Protein AF-A0A5E4GP92-F1 (afdb_monomer)

InterPro domains:
  IPR019352 SREBP regulating gene protein [PF10218] (1-76)
  IPR019352 SREBP regulating gene protein [PTHR13481] (1-164)
  IPR026116 Glycosyltransferase family 18, catalytic domain [PF15024] (94-192)

Solvent-accessible surface area (backbone atoms only — not comparable to full-atom values): 10656 Å² total; per-residue (Å²): 105,61,42,85,78,74,38,19,3,56,37,53,68,44,22,30,56,57,46,66,34,71,94,73,43,59,69,79,69,49,55,72,37,54,75,48,89,57,91,86,42,54,56,38,90,46,71,64,56,42,24,61,58,42,16,42,79,49,81,88,39,40,76,53,91,91,41,55,77,44,75,52,42,12,35,60,66,81,82,84,88,50,104,78,59,61,60,69,54,52,50,61,71,43,62,84,47,49,77,42,77,38,55,65,43,37,19,29,43,59,48,17,46,77,71,79,27,40,49,41,64,81,45,42,69,64,48,39,34,66,78,51,40,55,74,81,41,78,23,78,89,39,72,43,80,48,88,60,40,32,32,26,22,33,23,37,76,86,38,60,76,93,69,43,48,27,27,24,36,25,52,85,54,73,89,48,59,46,38,75,28,48,37,78,52,26,24,22,63,26,37,18,78

Structure (mmCIF, N/CA/C/O backbone):
data_AF-A0A5E4GP92-F1
#
_entry.id   AF-A0A5E4GP92-F1
#
loop_
_atom_site.group_PDB
_atom_site.id
_atom_site.type_symbol
_atom_site.label_atom_id
_atom_site.label_alt_id
_atom_site.label_comp_id
_atom_site.label_asym_id
_atom_site.label_entity_id
_atom_site.label_seq_id
_atom_site.pdbx_PDB_ins_code
_atom_site.Cartn_x
_atom_site.Cartn_y
_atom_site.Cartn_z
_atom_site.occupancy
_atom_site.B_iso_or_equiv
_atom_site.auth_seq_id
_atom_site.auth_comp_id
_atom_site.auth_asym_id
_atom_site.auth_atom_id
_atom_site.pdbx_PDB_model_num
ATOM 1 N N . GLY A 1 1 ? -4.178 -2.573 -21.053 1.00 78.81 1 GLY A N 1
ATOM 2 C CA . GLY A 1 1 ? -3.840 -1.379 -20.267 1.00 78.81 1 GLY A CA 1
ATOM 3 C C . GLY A 1 1 ? -2.719 -1.637 -19.274 1.00 78.81 1 GLY A C 1
ATOM 4 O O . GLY A 1 1 ? -2.385 -2.772 -18.962 1.00 78.81 1 GLY A O 1
ATOM 5 N N . CYS A 1 2 ? -2.121 -0.561 -18.757 1.00 81.31 2 CYS A N 1
ATOM 6 C CA . CYS A 1 2 ? -1.026 -0.665 -17.798 1.00 81.31 2 CYS A CA 1
ATOM 7 C C . CYS A 1 2 ? -1.427 -0.261 -16.380 1.00 81.31 2 CYS A C 1
ATOM 9 O O . CYS A 1 2 ? -2.024 0.798 -16.171 1.00 81.31 2 CYS A O 1
ATOM 11 N N . ASN A 1 3 ? -1.036 -1.070 -15.397 1.00 79.81 3 ASN A N 1
ATOM 12 C CA . ASN A 1 3 ? -1.150 -0.726 -13.993 1.00 79.81 3 ASN A CA 1
ATOM 13 C C . ASN A 1 3 ? 0.088 0.076 -13.568 1.00 79.81 3 ASN A C 1
ATOM 15 O O . ASN A 1 3 ? 1.173 -0.447 -13.320 1.00 79.81 3 ASN A O 1
ATOM 19 N N . VAL A 1 4 ? -0.104 1.388 -13.458 1.00 71.25 4 VAL A N 1
ATOM 20 C CA . VAL A 1 4 ? 0.949 2.354 -13.110 1.00 71.25 4 VAL A CA 1
ATOM 21 C C . VAL A 1 4 ? 1.534 2.178 -11.703 1.00 71.25 4 VAL A C 1
ATOM 23 O O . VAL A 1 4 ? 2.494 2.865 -11.370 1.00 71.25 4 VAL A O 1
ATOM 26 N N . VAL A 1 5 ? 0.943 1.327 -10.859 1.00 65.25 5 VAL A N 1
ATOM 27 C CA . VAL A 1 5 ? 1.428 1.060 -9.496 1.00 65.25 5 VAL A CA 1
ATOM 28 C C . VAL A 1 5 ? 2.329 -0.160 -9.446 1.00 65.25 5 VAL A C 1
ATOM 30 O O . VAL A 1 5 ? 3.372 -0.112 -8.797 1.00 65.25 5 VAL A O 1
ATOM 33 N N . SER A 1 6 ? 1.939 -1.241 -10.117 1.00 72.50 6 SER A N 1
ATOM 34 C CA . SER A 1 6 ? 2.797 -2.418 -10.246 1.00 72.50 6 SER A CA 1
ATOM 35 C C . SER A 1 6 ? 3.896 -2.221 -11.289 1.00 72.50 6 SER A C 1
ATOM 37 O O . SER A 1 6 ? 4.820 -3.024 -11.323 1.00 72.50 6 SER A O 1
ATOM 39 N N . GLU A 1 7 ? 3.801 -1.172 -12.119 1.00 85.06 7 GLU A N 1
ATOM 40 C CA . GLU A 1 7 ? 4.667 -0.971 -13.292 1.00 85.06 7 GLU A CA 1
ATOM 41 C C . GLU A 1 7 ? 4.627 -2.198 -14.215 1.00 85.06 7 GLU A C 1
ATOM 43 O O . GLU A 1 7 ? 5.609 -2.542 -14.875 1.00 85.06 7 GLU A O 1
ATOM 48 N N . CYS A 1 8 ? 3.461 -2.851 -14.231 1.00 87.56 8 CYS A N 1
ATOM 49 C CA . CYS A 1 8 ? 3.151 -4.010 -15.042 1.00 87.56 8 CYS A CA 1
ATOM 50 C C . CYS A 1 8 ? 1.919 -3.742 -15.896 1.00 87.56 8 CYS A C 1
ATOM 52 O O . CYS A 1 8 ? 0.979 -3.063 -15.477 1.00 87.56 8 CYS A O 1
ATOM 54 N N . CYS A 1 9 ? 1.902 -4.313 -17.087 1.00 89.88 9 CYS A N 1
ATOM 55 C CA . CYS A 1 9 ? 0.849 -4.142 -18.065 1.00 89.88 9 CYS A CA 1
ATOM 56 C C . CYS A 1 9 ? 0.386 -5.507 -18.587 1.00 89.88 9 CYS A C 1
ATOM 58 O O . CYS A 1 9 ? 1.094 -6.508 -18.459 1.00 89.88 9 CYS A O 1
ATOM 60 N N . ASP A 1 10 ? -0.817 -5.534 -19.149 1.00 88.19 10 ASP A N 1
ATOM 61 C CA . ASP A 1 10 ? -1.421 -6.737 -19.738 1.00 88.19 10 ASP A CA 1
ATOM 62 C C . ASP A 1 10 ? -0.917 -7.058 -21.152 1.00 88.19 10 ASP A C 1
ATOM 64 O O . ASP A 1 10 ? -1.114 -8.161 -21.650 1.00 88.19 10 ASP A O 1
ATOM 68 N N . SER A 1 11 ? -0.248 -6.101 -21.796 1.00 90.19 11 SER A N 1
ATOM 69 C CA . SER A 1 11 ? 0.358 -6.257 -23.112 1.00 90.19 11 SER A CA 1
ATOM 70 C C . SER A 1 11 ? 1.771 -5.691 -23.124 1.00 90.19 11 SER A C 1
ATOM 72 O O . SER A 1 11 ? 2.103 -4.723 -22.424 1.00 90.19 11 SER A O 1
ATOM 74 N N . TYR A 1 12 ? 2.604 -6.296 -23.963 1.00 90.94 12 TYR A N 1
ATOM 75 C CA . TYR A 1 12 ? 3.978 -5.879 -24.185 1.00 90.94 12 TYR A CA 1
ATOM 76 C C . TYR A 1 12 ? 4.063 -4.423 -24.659 1.00 90.94 12 TYR A C 1
ATOM 78 O O . TYR A 1 12 ? 4.836 -3.631 -24.125 1.00 90.94 12 TYR A O 1
ATOM 86 N N . GLU A 1 13 ? 3.227 -4.047 -25.621 1.00 93.69 13 GLU A N 1
ATOM 87 C CA . GLU A 1 13 ? 3.199 -2.722 -26.240 1.00 93.69 13 GLU A CA 1
ATOM 88 C C . GLU A 1 13 ? 2.805 -1.650 -25.224 1.00 93.69 13 GLU A C 1
ATOM 90 O O . GLU A 1 13 ? 3.438 -0.592 -25.162 1.00 93.69 13 GLU A O 1
ATOM 95 N N . TYR A 1 14 ? 1.809 -1.939 -24.376 1.00 91.50 14 TYR A N 1
ATOM 96 C CA . TYR A 1 14 ? 1.445 -1.055 -23.271 1.00 91.50 14 TYR A CA 1
ATOM 97 C C . TYR A 1 14 ? 2.594 -0.898 -22.277 1.00 91.50 14 TYR A C 1
ATOM 99 O O . TYR A 1 14 ? 2.844 0.215 -21.817 1.00 91.50 14 TYR A O 1
ATOM 107 N N . CYS A 1 15 ? 3.325 -1.974 -21.982 1.00 92.00 15 CYS A N 1
ATOM 108 C CA . CYS A 1 15 ? 4.503 -1.916 -21.123 1.00 92.00 15 CYS A CA 1
ATOM 109 C C . CYS A 1 15 ? 5.605 -1.040 -21.694 1.00 92.00 15 CYS A C 1
ATOM 111 O O . CYS A 1 15 ? 6.063 -0.125 -21.007 1.00 92.00 15 CYS A O 1
ATOM 113 N N . VAL A 1 16 ? 5.982 -1.247 -22.955 1.00 92.94 16 VAL A N 1
ATOM 114 C CA . VAL A 1 16 ? 7.028 -0.441 -23.592 1.00 92.94 16 VAL A CA 1
ATOM 115 C C . VAL A 1 16 ? 6.612 1.028 -23.637 1.00 92.94 16 VAL A C 1
ATOM 117 O O . VAL A 1 16 ? 7.391 1.895 -23.249 1.00 92.94 16 VAL A O 1
ATOM 120 N N . SER A 1 17 ? 5.365 1.320 -24.015 1.00 91.44 17 SER A N 1
ATOM 121 C CA . SER A 1 17 ? 4.847 2.691 -24.055 1.00 91.44 17 SER A CA 1
ATOM 122 C C . SER A 1 17 ? 4.824 3.359 -22.673 1.00 91.44 17 SER A C 1
ATOM 124 O O . SER A 1 17 ? 5.249 4.506 -22.534 1.00 91.44 17 SER A O 1
ATOM 126 N N . CYS A 1 18 ? 4.381 2.651 -21.629 1.00 89.38 18 CYS A N 1
ATOM 127 C CA . CYS A 1 18 ? 4.367 3.183 -20.266 1.00 89.38 18 CYS A CA 1
ATOM 128 C C . CYS A 1 18 ? 5.772 3.384 -19.690 1.00 89.38 18 CYS A C 1
ATOM 130 O O . CYS A 1 18 ? 5.997 4.373 -18.993 1.00 89.38 18 CYS A O 1
ATOM 132 N N . CYS A 1 19 ? 6.703 2.486 -20.001 1.00 89.94 19 CYS A N 1
ATOM 133 C CA . CYS A 1 19 ? 8.098 2.569 -19.587 1.00 89.94 19 CYS A CA 1
ATOM 134 C C . CYS A 1 19 ? 8.821 3.761 -20.234 1.00 89.94 19 CYS A C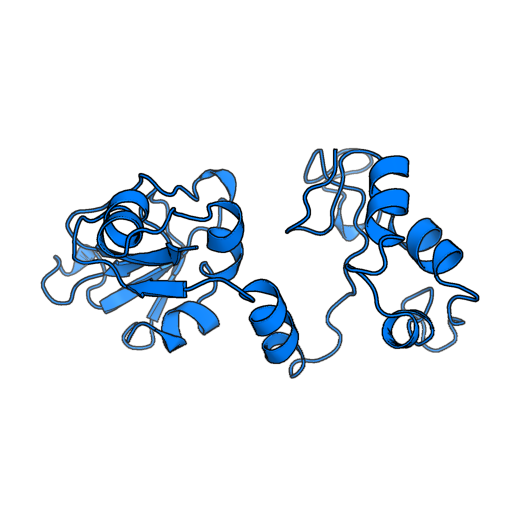 1
ATOM 136 O O . CYS A 1 19 ? 9.541 4.490 -19.559 1.00 89.94 19 CYS A O 1
ATOM 138 N N . LEU A 1 20 ? 8.568 4.025 -21.520 1.00 89.81 20 LEU A N 1
ATOM 139 C CA . LEU A 1 20 ? 9.158 5.151 -22.256 1.00 89.81 20 LEU A CA 1
ATOM 140 C C . LEU A 1 20 ? 8.689 6.530 -21.772 1.00 89.81 20 LEU A C 1
ATOM 142 O O . LEU A 1 20 ? 9.216 7.549 -22.216 1.00 89.81 20 LEU A O 1
ATOM 146 N N . ASN A 1 21 ? 7.689 6.594 -20.893 1.00 85.62 21 ASN A N 1
ATOM 147 C CA . ASN A 1 21 ? 7.179 7.858 -20.395 1.00 85.62 21 ASN A CA 1
ATOM 148 C C . ASN A 1 21 ? 8.240 8.562 -19.509 1.00 85.62 21 ASN A C 1
ATOM 150 O O . ASN A 1 21 ? 8.601 8.024 -18.458 1.00 85.62 21 ASN A O 1
ATOM 154 N N . PRO A 1 22 ? 8.687 9.790 -19.848 1.00 79.00 22 PRO A N 1
ATOM 155 C CA . PRO A 1 22 ? 9.731 10.505 -19.100 1.00 79.00 22 PRO A CA 1
ATOM 156 C C . PRO A 1 22 ? 9.366 10.813 -17.642 1.00 79.00 22 PRO A C 1
ATOM 158 O O . PRO A 1 22 ? 10.236 11.002 -16.798 1.00 79.00 22 PRO A O 1
ATOM 161 N N . SER A 1 23 ? 8.071 10.857 -17.311 1.00 74.69 23 SER A N 1
ATOM 162 C CA . SER A 1 23 ? 7.611 11.018 -15.927 1.00 74.69 23 SER A CA 1
ATOM 163 C C . SER A 1 23 ? 7.781 9.749 -15.086 1.00 74.69 23 SER A C 1
ATOM 165 O O . SER A 1 23 ? 7.609 9.800 -13.869 1.00 74.69 23 SER A O 1
ATOM 167 N N . ARG A 1 24 ? 8.070 8.603 -15.715 1.00 70.31 24 ARG A N 1
ATOM 168 C CA . ARG A 1 24 ? 8.234 7.300 -15.054 1.00 70.31 24 ARG A CA 1
ATOM 169 C C . ARG A 1 24 ? 9.691 6.909 -14.891 1.00 70.31 24 ARG A C 1
ATOM 171 O O . ARG A 1 24 ? 10.024 6.249 -13.913 1.00 70.31 24 ARG A O 1
ATOM 178 N N . ILE A 1 25 ? 10.545 7.321 -15.820 1.00 70.88 25 ILE A N 1
ATOM 179 C CA . ILE A 1 25 ? 11.923 6.857 -15.893 1.00 70.88 25 ILE A CA 1
ATOM 180 C C . ILE A 1 25 ? 12.867 8.028 -16.154 1.00 70.88 25 ILE A C 1
ATOM 182 O O . ILE A 1 25 ? 12.674 8.799 -17.090 1.00 70.88 25 ILE A O 1
ATOM 186 N N . LYS A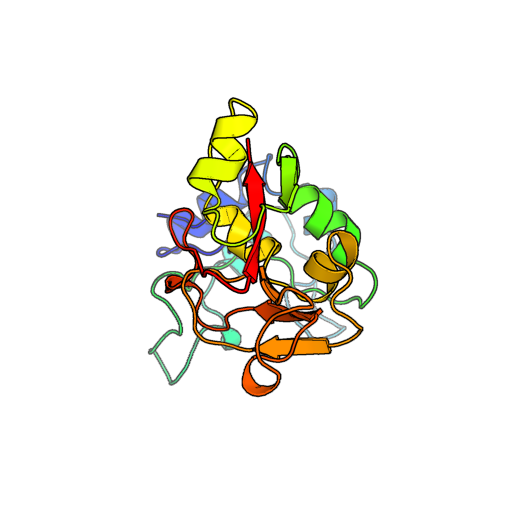 1 26 ? 13.928 8.126 -15.344 1.00 70.50 26 LYS A N 1
ATOM 187 C CA . LYS A 1 26 ? 15.049 9.044 -15.582 1.00 70.50 26 LYS A CA 1
ATOM 188 C C . LYS A 1 26 ? 16.160 8.305 -16.323 1.00 70.50 26 LYS A C 1
ATOM 190 O O . LYS A 1 26 ? 16.584 7.241 -15.875 1.00 70.50 26 LYS A O 1
ATOM 195 N N . GLU A 1 27 ? 16.664 8.877 -17.415 1.00 70.06 27 GLU A N 1
ATOM 196 C CA . GLU A 1 27 ? 17.676 8.239 -18.277 1.00 70.06 27 GLU A CA 1
ATOM 197 C C . GLU A 1 27 ? 18.918 7.773 -17.498 1.00 70.06 27 GLU A C 1
ATOM 199 O O . GLU A 1 27 ? 19.410 6.661 -17.696 1.00 70.06 27 GLU A O 1
ATOM 204 N N . GLU A 1 28 ? 19.367 8.572 -16.529 1.00 68.12 28 GLU A N 1
ATOM 205 C CA . GLU A 1 28 ? 20.520 8.266 -15.671 1.00 68.12 28 GLU A CA 1
ATOM 206 C C . GLU A 1 28 ? 20.352 6.973 -14.853 1.00 68.12 28 GLU A C 1
ATOM 208 O O . GLU A 1 28 ? 21.328 6.267 -14.577 1.00 68.12 28 GLU A O 1
ATOM 213 N N . GLN A 1 29 ? 19.113 6.641 -14.475 1.00 66.81 29 GLN A N 1
ATOM 214 C CA . GLN A 1 29 ? 18.794 5.440 -13.702 1.00 66.81 29 GLN A CA 1
ATOM 215 C C . GLN A 1 29 ? 18.767 4.188 -14.580 1.00 66.81 29 GLN A C 1
ATOM 217 O O . GLN A 1 29 ? 19.044 3.101 -14.085 1.00 66.81 29 GLN A O 1
ATOM 222 N N . VAL A 1 30 ? 18.484 4.338 -15.875 1.00 74.12 30 VAL A N 1
ATOM 223 C CA . VAL A 1 30 ? 18.353 3.242 -16.847 1.00 74.12 30 VAL A CA 1
ATOM 224 C C . VAL A 1 30 ? 19.692 2.805 -17.405 1.00 74.12 30 VAL A C 1
ATOM 226 O O . VAL A 1 30 ? 19.994 1.613 -17.461 1.00 74.12 30 VAL A O 1
ATOM 229 N N . MET A 1 31 ? 20.518 3.776 -17.790 1.00 72.88 31 MET A N 1
ATOM 230 C CA . MET A 1 31 ? 21.777 3.523 -18.493 1.00 72.88 31 MET A CA 1
ATOM 231 C C . MET A 1 31 ? 22.790 2.758 -17.635 1.00 72.88 31 MET A C 1
ATOM 233 O O . MET A 1 31 ? 23.746 2.191 -18.154 1.00 72.88 31 MET A O 1
ATOM 237 N N . ASN A 1 32 ? 22.587 2.706 -16.316 1.00 72.38 32 ASN A N 1
ATOM 238 C CA . ASN A 1 32 ? 23.442 1.973 -15.388 1.00 72.38 32 ASN A CA 1
ATOM 239 C C . ASN A 1 32 ? 22.973 0.546 -15.077 1.00 72.38 32 ASN A C 1
ATOM 241 O O . ASN A 1 32 ? 23.700 -0.192 -14.407 1.00 72.38 32 ASN A O 1
ATOM 245 N N . VAL A 1 33 ? 21.812 0.135 -15.585 1.00 78.38 33 VAL A N 1
ATOM 246 C CA . VAL A 1 33 ? 21.231 -1.183 -15.318 1.00 78.38 33 VAL A CA 1
ATOM 247 C C . VAL A 1 33 ? 21.861 -2.229 -16.229 1.00 78.38 33 VAL A C 1
ATOM 249 O O . VAL A 1 33 ? 21.989 -2.032 -17.439 1.00 78.38 33 VAL A O 1
ATOM 252 N N . LYS A 1 34 ? 22.245 -3.367 -15.646 1.00 79.81 34 LYS A N 1
ATOM 253 C CA . LYS A 1 34 ? 22.727 -4.521 -16.409 1.00 79.81 34 LYS A CA 1
ATOM 254 C C . LYS A 1 34 ? 21.565 -5.223 -17.104 1.00 79.81 34 LYS A C 1
ATOM 256 O O . LYS A 1 34 ? 20.495 -5.389 -16.523 1.00 79.81 34 LYS A O 1
ATOM 261 N N . VAL A 1 35 ? 21.811 -5.701 -18.319 1.00 81.12 35 VAL A N 1
ATOM 262 C CA . VAL A 1 35 ? 20.827 -6.447 -19.117 1.00 81.12 35 VAL A CA 1
ATOM 263 C C . VAL A 1 35 ? 20.446 -7.773 -18.445 1.00 81.12 35 VAL A C 1
ATOM 265 O O . VAL A 1 35 ? 19.308 -8.219 -18.557 1.00 81.12 35 VAL A O 1
ATOM 268 N N . ALA A 1 36 ? 21.369 -8.388 -17.697 1.00 74.62 36 ALA A N 1
ATOM 269 C CA . ALA A 1 36 ? 21.158 -9.666 -17.021 1.00 74.62 36 ALA A CA 1
ATOM 270 C C . ALA A 1 36 ? 21.861 -9.734 -15.650 1.00 74.62 36 ALA A C 1
ATOM 272 O O . ALA A 1 36 ? 22.684 -8.884 -15.312 1.00 74.62 36 ALA A O 1
ATOM 273 N N . LYS A 1 37 ? 21.537 -10.774 -14.863 1.00 67.25 37 LYS A N 1
ATOM 274 C CA . LYS A 1 37 ? 22.105 -11.029 -13.521 1.00 67.25 37 LYS A CA 1
ATOM 275 C C . LYS A 1 37 ? 23.638 -11.248 -13.494 1.00 67.25 37 LYS A C 1
ATOM 277 O O . LYS A 1 37 ? 24.254 -10.798 -12.527 1.00 67.25 37 LYS A O 1
ATOM 282 N N . PRO A 1 38 ? 24.283 -11.909 -14.480 1.00 75.44 38 PRO A N 1
ATOM 283 C CA . PRO A 1 38 ? 25.726 -12.155 -14.439 1.00 75.44 38 PRO A CA 1
ATOM 284 C C . PRO A 1 38 ? 26.561 -10.874 -14.327 1.00 75.44 38 PRO A C 1
ATOM 286 O O . PRO A 1 38 ? 26.255 -9.852 -14.939 1.00 75.44 38 PRO A O 1
ATOM 289 N N . ALA A 1 39 ? 27.671 -10.936 -13.584 1.00 69.12 39 ALA A N 1
ATOM 290 C CA . ALA A 1 39 ? 28.547 -9.782 -13.372 1.00 69.12 39 ALA A CA 1
ATOM 291 C C . ALA A 1 39 ? 29.129 -9.216 -14.682 1.00 69.12 39 ALA A C 1
ATOM 293 O O . ALA A 1 39 ? 29.349 -8.007 -14.765 1.00 69.12 39 ALA A O 1
ATOM 294 N N . THR A 1 40 ? 29.302 -10.073 -15.689 1.00 78.56 40 THR A N 1
ATOM 295 C CA . THR A 1 40 ? 29.806 -9.774 -17.037 1.00 78.56 40 THR A CA 1
ATOM 296 C C . THR A 1 40 ? 28.754 -9.197 -17.987 1.00 78.56 40 THR A C 1
ATOM 298 O O . THR A 1 40 ? 29.094 -8.837 -19.111 1.00 78.56 40 THR A O 1
ATOM 301 N N . ALA A 1 41 ? 27.484 -9.115 -17.578 1.00 78.50 41 ALA A N 1
ATOM 302 C CA . ALA A 1 41 ? 26.425 -8.604 -18.436 1.00 78.50 41 ALA A CA 1
ATOM 303 C C . ALA A 1 41 ? 26.635 -7.116 -18.757 1.00 78.50 41 ALA A C 1
ATOM 305 O O . ALA A 1 41 ? 26.903 -6.303 -17.865 1.00 78.50 41 ALA A O 1
ATOM 306 N N . GLY A 1 42 ? 26.476 -6.774 -20.038 1.00 81.31 42 GLY A N 1
ATOM 307 C CA . GLY A 1 42 ? 26.493 -5.395 -20.518 1.00 81.31 42 GLY A CA 1
ATOM 308 C C . GLY A 1 42 ? 25.338 -4.561 -19.958 1.00 81.31 42 GLY A C 1
ATOM 309 O O . GLY A 1 42 ? 24.415 -5.080 -19.324 1.00 81.31 42 GLY A O 1
ATOM 310 N N . LYS A 1 43 ? 25.402 -3.252 -20.197 1.00 85.06 43 LYS A N 1
ATOM 311 C CA . LYS A 1 43 ? 24.336 -2.289 -19.890 1.00 85.06 43 LYS A CA 1
ATOM 312 C C . LYS A 1 43 ? 23.471 -2.046 -21.128 1.00 85.06 43 LYS A C 1
ATOM 314 O O . LYS A 1 43 ? 23.891 -2.361 -22.240 1.00 85.06 43 LYS A O 1
ATOM 319 N N . TYR A 1 44 ? 22.279 -1.493 -20.933 1.00 85.25 44 TYR A N 1
ATOM 320 C CA . TYR A 1 44 ? 21.417 -1.086 -22.044 1.00 85.25 44 TYR A CA 1
ATOM 321 C C . TYR A 1 44 ? 22.003 0.114 -22.799 1.00 85.25 44 TYR A C 1
ATOM 323 O O . TYR A 1 44 ? 22.623 0.990 -22.196 1.00 85.25 44 TYR A O 1
ATOM 331 N N . SER A 1 45 ? 21.809 0.146 -24.119 1.00 84.81 45 SER A N 1
ATOM 332 C CA . SER A 1 45 ? 22.367 1.184 -24.997 1.00 84.81 45 SER A CA 1
ATOM 333 C C . SER A 1 45 ? 21.540 2.468 -25.027 1.00 84.81 45 SER A C 1
ATOM 335 O O . SER A 1 45 ? 22.083 3.535 -25.292 1.00 84.81 45 SER A O 1
ATOM 337 N N . ASN A 1 46 ? 20.235 2.373 -24.780 1.00 86.31 46 ASN A N 1
ATOM 338 C CA . ASN A 1 46 ? 19.310 3.499 -24.710 1.00 86.31 46 ASN A CA 1
ATOM 339 C C . ASN A 1 46 ? 18.056 3.101 -23.903 1.00 86.31 46 ASN A C 1
ATOM 341 O O . ASN A 1 46 ? 17.868 1.935 -23.540 1.00 86.31 46 ASN A O 1
ATOM 345 N N . VAL A 1 47 ? 17.190 4.080 -23.623 1.00 87.38 47 VAL A N 1
ATOM 346 C CA . VAL A 1 47 ? 15.954 3.884 -22.841 1.00 87.38 47 VAL A CA 1
ATOM 347 C C . VAL A 1 47 ? 14.980 2.932 -23.534 1.00 87.38 47 VAL A C 1
ATOM 349 O O . VAL A 1 47 ? 14.314 2.139 -22.870 1.00 87.38 47 VAL A O 1
ATOM 352 N N . PHE A 1 48 ? 14.920 2.969 -24.866 1.00 89.94 48 PHE A N 1
ATOM 353 C CA . PHE A 1 48 ? 14.059 2.071 -25.625 1.00 89.94 48 PHE A CA 1
ATOM 354 C C . PHE A 1 48 ? 14.479 0.612 -25.450 1.00 89.94 48 PHE A C 1
ATOM 356 O O . PHE A 1 48 ? 13.636 -0.212 -25.111 1.00 89.94 48 PHE A O 1
ATOM 363 N N . ASP A 1 49 ? 15.768 0.302 -25.576 1.00 89.12 49 ASP A N 1
ATOM 364 C CA . ASP A 1 49 ? 16.294 -1.055 -25.403 1.00 89.12 49 ASP A CA 1
ATOM 365 C C . ASP A 1 49 ? 16.083 -1.571 -23.979 1.00 89.12 49 ASP A C 1
ATOM 367 O O . ASP A 1 49 ? 15.771 -2.747 -23.779 1.00 89.12 49 ASP A O 1
ATOM 371 N N . PHE A 1 50 ? 16.198 -0.686 -22.985 1.00 89.44 50 PHE A N 1
ATOM 372 C CA . PHE A 1 50 ? 15.841 -1.005 -21.607 1.00 89.44 50 PHE A CA 1
ATOM 373 C C . PHE A 1 50 ? 14.370 -1.402 -21.482 1.00 89.44 50 PHE A C 1
ATOM 375 O O . PHE A 1 50 ? 14.068 -2.486 -20.982 1.00 89.44 50 PHE A O 1
ATOM 382 N N . CYS A 1 51 ? 13.455 -0.564 -21.969 1.00 90.31 51 CYS A N 1
ATOM 383 C CA . CYS A 1 51 ? 12.022 -0.822 -21.879 1.00 90.31 51 CYS A CA 1
ATOM 384 C C . CYS A 1 51 ? 11.616 -2.070 -22.667 1.00 90.31 51 CYS A C 1
ATOM 386 O O . CYS A 1 51 ? 10.934 -2.951 -22.142 1.00 90.31 51 CYS A O 1
ATOM 388 N N . ALA A 1 52 ? 12.092 -2.189 -23.905 1.00 91.69 52 ALA A N 1
ATOM 389 C CA . ALA A 1 52 ? 11.826 -3.316 -24.786 1.00 91.69 52 ALA A CA 1
ATOM 390 C C . ALA A 1 52 ? 12.373 -4.633 -24.228 1.00 91.69 52 ALA A C 1
ATOM 392 O O . ALA A 1 52 ? 11.739 -5.675 -24.410 1.00 91.69 52 ALA A O 1
ATOM 393 N N . GLY A 1 53 ? 13.529 -4.596 -23.560 1.00 88.50 53 GLY A N 1
ATOM 394 C CA . GLY A 1 53 ? 14.126 -5.749 -22.899 1.00 88.50 53 GLY A CA 1
ATOM 395 C C . GLY A 1 53 ? 13.386 -6.133 -21.624 1.00 88.50 53 GLY A C 1
ATOM 396 O O . GLY A 1 53 ? 13.114 -7.313 -21.406 1.00 88.50 53 GLY A O 1
ATOM 397 N N . ARG A 1 54 ? 13.023 -5.149 -20.794 1.00 87.44 54 ARG A N 1
ATOM 398 C CA . ARG A 1 54 ? 12.478 -5.418 -19.462 1.00 87.44 54 ARG A CA 1
ATOM 399 C C . ARG A 1 54 ? 11.013 -5.823 -19.469 1.00 87.44 54 ARG A C 1
ATOM 401 O O . ARG A 1 54 ? 10.648 -6.698 -18.695 1.00 87.44 54 ARG A O 1
ATOM 408 N N . CYS A 1 55 ? 10.235 -5.279 -20.400 1.00 90.62 55 CYS A N 1
ATOM 409 C CA . CYS A 1 55 ? 8.838 -5.641 -20.626 1.00 90.62 55 CYS A CA 1
ATOM 410 C C . CYS A 1 55 ? 8.627 -7.055 -21.182 1.00 90.62 55 CYS A C 1
ATOM 412 O O . CYS A 1 55 ? 7.481 -7.485 -21.317 1.00 90.62 55 CYS A O 1
ATOM 414 N N . ARG A 1 56 ? 9.688 -7.789 -21.536 1.00 88.38 56 ARG A N 1
ATOM 415 C CA . ARG A 1 56 ? 9.560 -9.202 -21.913 1.00 88.38 56 ARG A CA 1
ATOM 416 C C . ARG A 1 56 ? 9.133 -10.028 -20.703 1.00 88.38 56 ARG A C 1
ATOM 418 O O . ARG A 1 56 ? 9.477 -9.705 -19.567 1.00 88.38 56 ARG A O 1
ATOM 425 N N . HIS A 1 57 ? 8.408 -11.114 -20.959 1.00 71.56 57 HIS A N 1
ATOM 426 C CA . HIS A 1 57 ? 8.044 -12.076 -19.924 1.00 71.56 57 HIS A CA 1
ATOM 427 C C . HIS A 1 57 ? 9.284 -12.525 -19.156 1.00 71.56 57 HIS A C 1
ATOM 429 O O . HIS A 1 57 ? 10.306 -12.875 -19.749 1.00 71.56 57 HIS A O 1
ATOM 435 N N . ASN A 1 58 ? 9.191 -12.507 -17.831 1.00 67.25 58 ASN A N 1
ATOM 436 C CA . ASN A 1 58 ? 10.254 -12.978 -16.960 1.00 67.25 58 ASN A CA 1
ATOM 437 C C . ASN A 1 58 ? 9.813 -14.276 -16.268 1.00 67.25 58 ASN A C 1
ATOM 439 O O . ASN A 1 58 ? 8.625 -14.509 -16.044 1.00 67.25 58 ASN A O 1
ATOM 443 N N . SER A 1 59 ? 10.780 -15.120 -15.913 1.00 62.53 59 SER A N 1
ATOM 444 C CA . SER A 1 59 ? 10.516 -16.382 -15.213 1.00 62.53 59 SER A CA 1
ATOM 445 C C . SER A 1 59 ? 9.987 -16.189 -13.786 1.00 62.53 59 SER A C 1
ATOM 447 O O . SER A 1 59 ? 9.509 -17.142 -13.190 1.00 62.53 59 SER A O 1
ATOM 449 N N . GLU A 1 60 ? 10.066 -14.976 -13.231 1.00 62.19 60 GLU A N 1
ATOM 450 C CA . 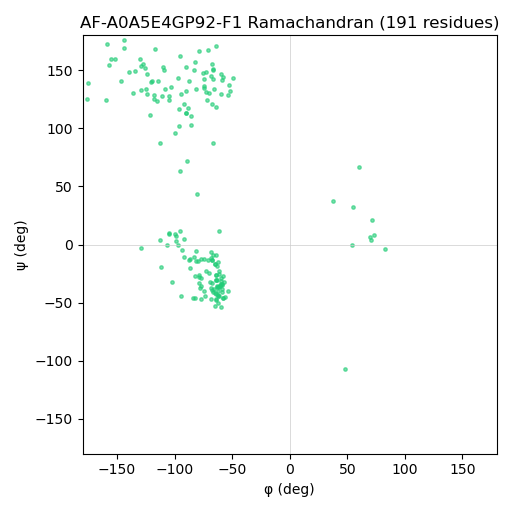GLU A 1 60 ? 9.512 -14.615 -11.917 1.00 62.19 60 GLU A CA 1
ATOM 451 C C . GLU A 1 60 ? 7.997 -14.305 -11.996 1.00 62.19 60 GLU A C 1
ATOM 453 O O . GLU A 1 60 ? 7.325 -14.271 -10.971 1.00 62.19 60 GLU A O 1
ATOM 458 N N . SER A 1 61 ? 7.437 -14.112 -13.198 1.00 62.59 61 SER A N 1
ATOM 459 C CA . SER A 1 61 ? 6.013 -13.841 -13.460 1.00 62.59 61 SER A CA 1
ATOM 460 C C . SER A 1 61 ? 5.218 -15.098 -13.839 1.00 62.59 61 SER A C 1
ATOM 462 O O . SER A 1 61 ? 4.010 -15.014 -14.066 1.00 62.59 61 SER A O 1
ATOM 464 N N . VAL A 1 62 ? 5.883 -16.255 -13.901 1.00 64.69 62 VAL A N 1
ATOM 465 C CA . VAL A 1 62 ? 5.328 -17.547 -14.323 1.00 64.69 62 VAL A CA 1
ATOM 466 C C . VAL A 1 62 ? 5.096 -18.442 -13.103 1.00 64.69 62 VAL A C 1
ATOM 468 O O . VAL A 1 62 ? 6.009 -18.666 -12.315 1.00 64.69 62 VAL A O 1
ATOM 471 N N . VAL A 1 63 ? 3.883 -18.984 -12.965 1.00 63.78 63 VAL A N 1
ATOM 472 C CA . VAL A 1 63 ? 3.529 -20.002 -11.958 1.00 63.78 63 VAL A CA 1
ATOM 473 C C . VAL A 1 63 ? 3.930 -21.396 -12.448 1.00 63.78 63 VAL A C 1
ATOM 475 O O . VAL A 1 63 ? 4.524 -22.174 -11.704 1.00 63.78 63 VAL A O 1
ATOM 478 N N . HIS A 1 64 ? 3.616 -21.711 -13.709 1.00 58.66 64 HIS A N 1
ATOM 479 C CA . HIS A 1 64 ? 3.980 -22.960 -14.379 1.00 58.66 64 HIS A CA 1
ATOM 480 C C . HIS A 1 64 ? 3.915 -22.774 -15.901 1.00 58.66 64 HIS A C 1
ATOM 482 O O . HIS A 1 64 ? 2.874 -22.381 -16.417 1.00 58.66 64 HIS A O 1
ATOM 488 N N . GLU A 1 65 ? 5.001 -23.055 -16.623 1.00 72.44 65 GLU A N 1
ATOM 489 C CA . GLU A 1 65 ? 5.080 -22.922 -18.091 1.00 72.44 65 GLU A CA 1
ATOM 490 C C . GLU A 1 65 ? 4.551 -21.576 -18.646 1.00 72.44 65 GLU A C 1
ATOM 492 O O . GLU A 1 65 ? 5.216 -20.555 -18.503 1.00 72.44 65 GLU A O 1
ATOM 497 N N . ASN A 1 66 ? 3.373 -21.567 -19.288 1.00 62.09 66 ASN A N 1
ATOM 498 C CA . ASN A 1 66 ? 2.718 -20.385 -19.869 1.00 62.09 66 ASN A CA 1
ATOM 499 C C . ASN A 1 66 ? 1.614 -19.796 -18.962 1.00 62.09 66 ASN A C 1
ATOM 501 O O . ASN A 1 66 ? 0.865 -18.920 -19.391 1.00 62.09 66 ASN A O 1
ATOM 505 N N . ALA A 1 67 ? 1.469 -20.288 -17.727 1.00 67.19 67 ALA A N 1
ATOM 506 C CA . ALA A 1 67 ? 0.521 -19.766 -16.749 1.00 67.19 67 ALA A CA 1
ATOM 507 C C . ALA A 1 67 ? 1.180 -18.662 -15.914 1.00 67.19 67 ALA A C 1
ATOM 509 O O . ALA A 1 67 ? 2.100 -18.919 -15.131 1.00 67.19 67 ALA A O 1
ATOM 510 N N . TYR A 1 68 ? 0.702 -17.431 -16.078 1.00 69.56 68 TYR A N 1
ATOM 511 C CA . TYR A 1 68 ? 1.227 -16.258 -15.386 1.00 69.56 68 TYR A CA 1
ATOM 512 C C . TYR A 1 68 ? 0.507 -16.004 -14.057 1.00 69.56 68 TYR A C 1
ATOM 514 O O . TYR A 1 68 ? -0.663 -16.338 -13.889 1.00 69.56 68 TYR A O 1
ATOM 522 N N . LEU A 1 69 ? 1.212 -15.372 -13.115 1.00 67.19 69 LEU A N 1
ATOM 523 C CA . LEU A 1 69 ? 0.673 -14.953 -11.809 1.00 67.19 69 LEU A CA 1
ATOM 524 C C . LEU A 1 69 ? -0.478 -13.942 -11.932 1.00 67.19 69 LEU A C 1
ATOM 526 O O . LEU A 1 69 ? -1.287 -13.796 -11.019 1.00 67.19 69 LEU A O 1
ATOM 530 N N . SER A 1 70 ? -0.514 -13.202 -13.037 1.00 77.06 70 SER A N 1
ATOM 531 C CA . SER A 1 70 ? -1.490 -12.158 -13.312 1.00 77.06 70 SER A CA 1
ATOM 532 C C . SER A 1 70 ? -1.601 -11.934 -14.815 1.00 77.06 70 SER A C 1
ATOM 534 O O . SER A 1 70 ? -0.627 -12.116 -15.551 1.00 77.06 70 SER A O 1
ATOM 536 N N . ASP A 1 71 ? -2.755 -11.433 -15.252 1.00 78.50 71 ASP A N 1
ATOM 537 C CA . ASP A 1 71 ? -2.917 -10.875 -16.596 1.00 78.50 71 ASP A CA 1
ATOM 538 C C . ASP A 1 71 ? -1.926 -9.723 -16.842 1.00 78.50 71 ASP A C 1
ATOM 540 O O . ASP A 1 71 ? -1.481 -9.533 -17.966 1.00 78.50 71 ASP A O 1
ATOM 544 N N . PHE A 1 72 ? -1.488 -9.015 -15.791 1.00 81.44 72 PHE A N 1
ATOM 545 C CA . PHE A 1 72 ? -0.464 -7.965 -15.846 1.00 81.44 72 PHE A CA 1
ATOM 546 C C . PHE A 1 72 ? 0.953 -8.528 -15.648 1.00 81.44 72 PHE A C 1
ATOM 548 O O . PHE A 1 72 ? 1.572 -8.319 -14.604 1.00 81.44 72 PHE A O 1
ATOM 555 N N . HIS A 1 73 ? 1.480 -9.243 -16.639 1.00 83.31 73 HIS A N 1
ATOM 556 C CA . HIS A 1 73 ? 2.767 -9.949 -16.541 1.00 83.31 73 HIS A CA 1
ATOM 557 C C . HIS A 1 73 ? 3.924 -9.293 -17.318 1.00 83.31 73 HIS A C 1
ATOM 559 O O . HIS A 1 73 ? 5.053 -9.787 -17.286 1.00 83.31 73 HIS A O 1
ATOM 565 N N . HIS A 1 74 ? 3.675 -8.173 -18.002 1.00 88.31 74 HIS A N 1
ATOM 566 C CA . HIS A 1 74 ? 4.712 -7.380 -18.661 1.00 88.31 74 HIS A CA 1
ATOM 567 C C . HIS A 1 74 ? 5.153 -6.230 -17.760 1.00 88.31 74 HIS A C 1
ATOM 569 O O . HIS A 1 74 ? 4.443 -5.233 -17.678 1.00 88.31 74 HIS A O 1
ATOM 575 N N . CYS A 1 75 ? 6.304 -6.342 -17.091 1.00 86.50 75 CYS A N 1
ATOM 576 C CA . CYS A 1 75 ? 6.722 -5.380 -16.064 1.00 86.50 75 CYS A CA 1
ATOM 577 C C . CYS A 1 75 ? 8.049 -4.682 -16.381 1.00 86.50 75 CYS A C 1
ATOM 579 O O . CYS A 1 75 ? 9.012 -5.330 -16.783 1.00 86.50 75 CYS A O 1
ATOM 581 N N . PHE A 1 76 ? 8.142 -3.378 -16.104 1.00 86.50 76 PHE A N 1
ATOM 582 C CA . PHE A 1 76 ? 9.359 -2.578 -16.320 1.00 86.50 76 PHE A CA 1
ATOM 583 C C . PHE A 1 76 ? 10.033 -2.078 -15.030 1.00 86.50 76 PHE A C 1
ATOM 585 O O . PHE A 1 76 ? 11.040 -1.373 -15.095 1.00 86.50 76 PHE A O 1
ATOM 592 N N . SER A 1 77 ? 9.523 -2.468 -13.859 1.00 80.44 77 SER A N 1
ATOM 593 C CA . SER A 1 77 ? 10.100 -2.098 -12.561 1.00 80.44 77 SER A CA 1
ATOM 594 C C . SER A 1 77 ? 11.552 -2.572 -12.405 1.00 80.44 77 SER A C 1
ATOM 596 O O . SER A 1 77 ? 11.898 -3.703 -12.773 1.00 80.44 77 SER A O 1
ATOM 598 N N . LEU A 1 78 ? 12.398 -1.748 -11.783 1.00 70.00 78 LEU A N 1
ATOM 599 C CA . LEU A 1 78 ? 13.779 -2.114 -11.459 1.00 70.00 78 LEU A CA 1
ATOM 600 C C . LEU A 1 78 ? 13.832 -3.091 -10.267 1.00 70.00 78 LEU A C 1
ATOM 602 O O . LEU A 1 78 ? 13.169 -2.852 -9.259 1.00 70.00 78 LEU A O 1
ATOM 606 N N . PRO A 1 79 ? 14.632 -4.175 -10.334 1.00 55.94 79 PRO A N 1
ATOM 607 C CA . PRO A 1 79 ? 14.812 -5.075 -9.204 1.00 55.94 79 PRO A CA 1
ATOM 608 C C . PRO A 1 79 ? 15.658 -4.395 -8.118 1.00 55.94 79 PRO A C 1
ATOM 610 O O . PRO A 1 79 ? 16.779 -3.948 -8.372 1.00 55.94 79 PRO A O 1
ATOM 613 N N . SER A 1 80 ? 15.117 -4.334 -6.901 1.00 49.12 80 SER A N 1
ATOM 614 C CA . SER A 1 80 ? 15.739 -3.727 -5.723 1.00 49.12 80 SER A CA 1
ATOM 615 C C . SER A 1 80 ? 16.972 -4.508 -5.268 1.00 49.12 80 SER A C 1
ATOM 617 O O . SER A 1 80 ? 16.893 -5.364 -4.394 1.00 49.12 80 SER A O 1
ATOM 619 N N . ASN A 1 81 ? 18.140 -4.200 -5.825 1.00 47.16 81 ASN A N 1
ATOM 620 C CA . ASN A 1 81 ? 19.414 -4.690 -5.304 1.00 47.16 81 ASN A CA 1
ATOM 621 C C . ASN A 1 81 ? 20.025 -3.636 -4.365 1.00 47.16 81 ASN A C 1
ATOM 623 O O . ASN A 1 81 ? 21.038 -3.021 -4.673 1.00 47.16 81 ASN A O 1
ATOM 627 N N . SER A 1 82 ? 19.345 -3.344 -3.254 1.00 38.25 82 SER A N 1
ATOM 628 C CA . SER A 1 82 ? 19.952 -2.786 -2.036 1.00 38.25 82 SER A CA 1
ATOM 629 C C . SER A 1 82 ? 18.901 -2.659 -0.937 1.00 38.25 82 SER A C 1
ATOM 631 O O . SER A 1 82 ? 17.887 -1.976 -1.069 1.00 38.25 82 SER A O 1
ATOM 633 N N . SER A 1 83 ? 19.203 -3.264 0.202 1.00 42.38 83 SER A N 1
ATOM 634 C CA . SER A 1 83 ? 18.512 -3.155 1.489 1.00 42.38 83 SER A CA 1
ATOM 635 C C . SER A 1 83 ? 18.495 -1.732 2.088 1.00 42.38 83 SER A C 1
ATOM 637 O O . SER A 1 83 ? 18.113 -1.561 3.240 1.00 42.38 83 SER A O 1
ATOM 639 N N . GLY A 1 84 ? 18.868 -0.701 1.318 1.00 38.28 84 GLY A N 1
ATOM 640 C CA . GLY A 1 84 ? 18.857 0.711 1.716 1.00 38.28 84 GLY A CA 1
ATOM 641 C C . GLY A 1 84 ? 18.149 1.664 0.739 1.00 38.28 84 GLY A C 1
ATOM 642 O O . GLY A 1 84 ? 18.037 2.844 1.050 1.00 38.28 84 GLY A O 1
ATOM 643 N N . ALA A 1 85 ? 17.643 1.193 -0.412 1.00 40.22 85 ALA A N 1
ATOM 644 C CA . ALA A 1 85 ? 17.003 2.042 -1.434 1.00 40.22 85 ALA A CA 1
ATOM 645 C C . ALA A 1 85 ? 15.462 2.054 -1.399 1.00 40.22 85 ALA A C 1
ATOM 647 O O . ALA A 1 85 ? 14.834 2.695 -2.240 1.00 40.22 85 ALA A O 1
ATOM 648 N N . ASN A 1 86 ? 14.827 1.373 -0.439 1.00 50.50 86 ASN A N 1
ATOM 649 C CA . ASN A 1 86 ? 13.361 1.335 -0.370 1.00 50.50 86 ASN A CA 1
ATOM 650 C C . ASN A 1 86 ? 12.747 2.700 -0.016 1.00 50.50 86 ASN A C 1
ATOM 652 O O . ASN A 1 86 ? 11.682 3.037 -0.519 1.00 50.50 86 ASN A O 1
ATOM 656 N N . TYR A 1 87 ? 13.412 3.523 0.797 1.00 48.53 87 TYR A N 1
ATOM 657 C CA . TYR A 1 87 ? 12.792 4.731 1.351 1.00 48.53 87 TYR A CA 1
ATOM 658 C C . TYR A 1 87 ? 12.5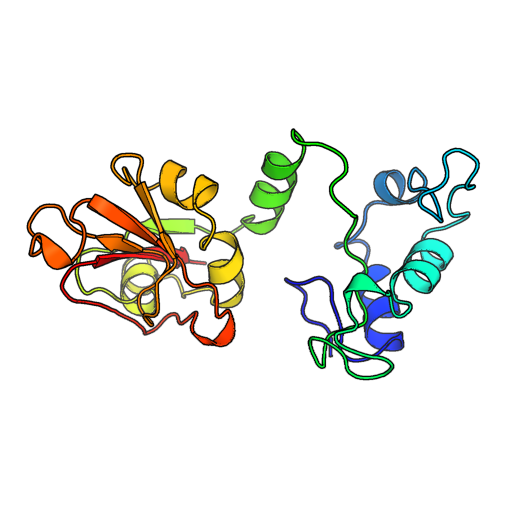07 5.818 0.308 1.00 48.53 87 TYR A C 1
ATOM 660 O O . TYR A 1 87 ? 11.385 6.311 0.244 1.00 48.53 87 TYR A O 1
ATOM 668 N N . THR A 1 88 ? 13.466 6.138 -0.560 1.00 53.28 88 THR A N 1
ATOM 669 C CA . THR A 1 88 ? 13.310 7.208 -1.563 1.00 53.28 88 THR A CA 1
ATOM 670 C C . THR A 1 88 ? 12.299 6.850 -2.652 1.00 53.28 88 THR A C 1
ATOM 672 O O . THR A 1 88 ? 11.582 7.714 -3.157 1.00 53.28 88 THR A O 1
ATOM 675 N N . PHE A 1 89 ? 12.189 5.567 -3.000 1.00 56.91 89 PHE A N 1
ATOM 676 C CA . PHE A 1 89 ? 11.202 5.092 -3.966 1.00 56.91 89 PHE A CA 1
ATOM 677 C C . PHE A 1 89 ? 9.795 4.983 -3.362 1.00 56.91 89 PHE A C 1
ATOM 679 O O . PHE A 1 89 ? 8.820 5.333 -4.026 1.00 56.91 89 PHE A O 1
ATOM 686 N N . LEU A 1 90 ? 9.665 4.566 -2.097 1.00 61.22 90 LEU A N 1
ATOM 687 C CA . LEU A 1 90 ? 8.385 4.580 -1.377 1.00 61.22 90 LEU A CA 1
ATOM 688 C C . LEU A 1 90 ? 7.873 6.008 -1.141 1.00 61.22 90 LEU A C 1
ATOM 690 O O . LEU A 1 90 ? 6.683 6.260 -1.329 1.00 61.22 90 LEU A O 1
ATOM 694 N N . GLU A 1 91 ? 8.758 6.958 -0.836 1.00 61.44 91 GLU A N 1
ATOM 695 C CA . GLU A 1 91 ? 8.416 8.385 -0.777 1.00 61.44 91 GLU A CA 1
ATOM 696 C C . GLU A 1 91 ? 7.947 8.911 -2.136 1.00 61.44 91 GLU A C 1
ATOM 698 O O . GLU A 1 91 ? 6.900 9.552 -2.222 1.00 61.44 91 GLU A O 1
ATOM 703 N N . ALA A 1 92 ? 8.637 8.558 -3.227 1.00 65.31 92 ALA A N 1
ATOM 704 C CA . ALA A 1 92 ? 8.180 8.897 -4.575 1.00 65.31 92 ALA A CA 1
ATOM 705 C C . ALA A 1 92 ? 6.806 8.275 -4.899 1.00 65.31 92 ALA A C 1
ATOM 707 O O . ALA A 1 92 ? 5.970 8.908 -5.547 1.00 65.31 92 ALA A O 1
ATOM 708 N N . ARG A 1 93 ? 6.529 7.056 -4.414 1.00 72.19 93 ARG A N 1
ATOM 709 C CA . ARG A 1 93 ? 5.233 6.378 -4.583 1.00 72.19 93 ARG A CA 1
ATOM 710 C C . ARG A 1 93 ? 4.103 7.025 -3.782 1.00 72.19 93 ARG A C 1
ATOM 712 O O . ARG A 1 93 ? 2.955 6.887 -4.205 1.00 72.19 93 ARG A O 1
ATOM 719 N N . LEU A 1 94 ? 4.394 7.731 -2.692 1.00 81.62 94 LEU A N 1
ATOM 720 C CA . LEU A 1 94 ? 3.420 8.481 -1.888 1.00 81.62 94 LEU A CA 1
ATOM 721 C C . LEU A 1 94 ? 3.412 9.987 -2.203 1.00 81.62 94 LEU A C 1
ATOM 723 O O . LEU A 1 94 ? 2.740 10.753 -1.518 1.00 81.62 94 LEU A O 1
ATOM 727 N N . ASN A 1 95 ? 4.109 10.427 -3.253 1.00 79.19 95 ASN A N 1
ATOM 728 C CA . ASN A 1 95 ? 4.133 11.837 -3.626 1.00 79.19 95 ASN A CA 1
ATOM 729 C C . ASN A 1 95 ? 2.718 12.357 -3.949 1.00 79.19 95 ASN A C 1
ATOM 731 O O . ASN A 1 95 ? 1.980 11.736 -4.719 1.00 79.19 95 ASN A O 1
ATOM 735 N N . GLY A 1 96 ? 2.345 13.487 -3.343 1.00 81.06 96 GLY A N 1
ATOM 736 C CA . GLY A 1 96 ? 1.002 14.066 -3.445 1.00 81.06 96 GLY A CA 1
ATOM 737 C C . GLY A 1 96 ? -0.088 13.324 -2.660 1.00 81.06 96 GLY A C 1
ATOM 738 O O . GLY A 1 96 ? -1.259 13.651 -2.822 1.00 81.06 96 GLY A O 1
ATOM 739 N N . ILE A 1 97 ? 0.267 12.341 -1.825 1.00 91.25 97 ILE A N 1
ATOM 740 C CA . ILE A 1 97 ? -0.673 11.599 -0.978 1.00 91.25 97 ILE A CA 1
ATOM 741 C C . ILE A 1 97 ? -0.548 12.067 0.469 1.00 91.25 97 ILE A C 1
ATOM 743 O O . ILE A 1 97 ? 0.514 11.989 1.082 1.00 91.25 97 ILE A O 1
ATOM 747 N N . ASN A 1 98 ? -1.665 12.498 1.039 1.00 93.88 98 ASN A N 1
ATOM 748 C CA . ASN A 1 98 ? -1.813 12.753 2.459 1.00 93.88 98 ASN A CA 1
ATOM 749 C C . ASN A 1 98 ? -2.184 11.449 3.176 1.00 93.88 98 ASN A C 1
ATOM 751 O O . ASN A 1 98 ? -3.280 10.917 2.992 1.00 93.88 98 ASN A O 1
ATOM 755 N N . VAL A 1 99 ? -1.264 10.909 3.972 1.00 96.62 99 VAL A N 1
ATOM 756 C CA . VAL A 1 99 ? -1.486 9.663 4.716 1.00 96.62 99 VAL A CA 1
ATOM 757 C C . VAL A 1 99 ? -2.127 9.987 6.063 1.00 96.62 99 VAL A C 1
ATOM 759 O O . VAL A 1 99 ? -1.529 10.665 6.896 1.00 96.62 99 VAL A O 1
ATOM 762 N N . LEU A 1 100 ? -3.347 9.498 6.284 1.00 97.75 100 LEU A N 1
AT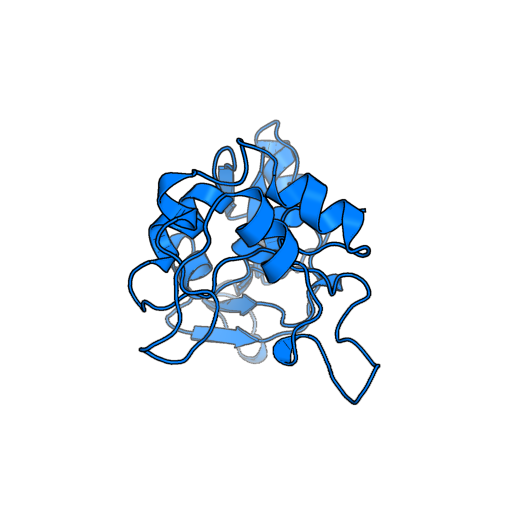OM 763 C CA . LEU A 1 100 ? -4.144 9.777 7.478 1.00 97.75 100 LEU A CA 1
ATOM 764 C C . LEU A 1 100 ? -4.465 8.496 8.245 1.00 97.75 100 LEU A C 1
ATOM 766 O O . LEU A 1 100 ? -4.817 7.478 7.654 1.00 97.75 100 LEU A O 1
ATOM 770 N N . VAL A 1 101 ? -4.421 8.570 9.574 1.00 97.94 101 VAL A N 1
ATOM 771 C CA . VAL A 1 101 ? -4.922 7.502 10.447 1.00 97.94 101 VAL A CA 1
ATOM 772 C C . VAL A 1 101 ? -6.382 7.791 10.786 1.00 97.94 101 VAL A C 1
ATOM 774 O O . VAL A 1 101 ? -6.707 8.848 11.333 1.00 97.94 101 VAL A O 1
ATOM 777 N N . GLY A 1 102 ? -7.272 6.864 10.437 1.00 97.00 102 GLY A N 1
ATOM 778 C CA . GLY A 1 102 ? -8.698 6.964 10.738 1.00 97.00 102 GLY A CA 1
ATOM 779 C C . GLY A 1 102 ? -9.017 6.771 12.219 1.00 97.00 102 GLY A C 1
ATOM 780 O O . GLY A 1 102 ? -8.194 6.300 13.003 1.00 97.00 102 GLY A O 1
ATOM 781 N N . ARG A 1 103 ? -10.249 7.096 12.621 1.00 96.88 103 ARG A N 1
ATOM 782 C CA . ARG A 1 103 ? -10.781 6.622 13.910 1.00 96.88 103 ARG A CA 1
ATOM 783 C C . ARG A 1 103 ? -11.241 5.170 13.781 1.00 96.88 103 ARG A C 1
ATOM 785 O O . ARG A 1 103 ? -11.402 4.654 12.675 1.00 96.88 103 ARG A O 1
ATOM 792 N N . ARG A 1 104 ? -11.486 4.524 14.924 1.00 96.50 104 ARG A N 1
ATOM 793 C CA . ARG A 1 104 ? -12.036 3.162 14.955 1.00 96.50 104 ARG A CA 1
ATOM 794 C C . ARG A 1 104 ? -13.319 3.064 14.127 1.00 96.50 104 ARG A C 1
ATOM 796 O O . ARG A 1 104 ? -14.147 3.974 14.186 1.00 96.50 104 ARG A O 1
ATOM 803 N N . GLY A 1 105 ? -13.470 1.993 13.353 1.00 97.00 105 GLY A N 1
ATOM 804 C CA . GLY A 1 105 ? -14.674 1.763 12.548 1.00 97.00 105 GLY A CA 1
ATOM 805 C C . GLY A 1 105 ? -14.857 2.696 11.348 1.00 97.00 105 GLY A C 1
ATOM 806 O O . GLY A 1 105 ? -15.871 2.589 10.660 1.00 97.00 105 GLY A O 1
ATOM 807 N N . GLN A 1 106 ? -13.911 3.594 11.059 1.00 98.06 106 GLN A N 1
ATOM 808 C CA . GLN A 1 106 ? -13.995 4.463 9.886 1.00 98.06 106 GLN A CA 1
ATOM 809 C C . GLN A 1 106 ? -13.395 3.807 8.643 1.00 98.06 106 GLN A C 1
ATOM 811 O O . GLN A 1 106 ? -12.347 3.164 8.696 1.00 98.06 106 GLN A O 1
ATOM 816 N N . SER A 1 107 ? -14.053 4.026 7.506 1.00 98.50 107 SER A N 1
ATOM 817 C CA . SER A 1 107 ? -13.509 3.715 6.185 1.00 98.50 107 SER A CA 1
ATOM 818 C C . SER A 1 107 ? -12.592 4.834 5.697 1.00 98.50 107 SER A C 1
ATOM 820 O O . SER A 1 107 ? -12.749 5.991 6.104 1.00 98.50 107 SER A O 1
ATOM 822 N N . CYS A 1 108 ? -11.677 4.536 4.777 1.00 98.56 108 CYS A N 1
ATOM 823 C CA . CYS A 1 108 ? -10.811 5.564 4.208 1.00 98.56 108 CYS A CA 1
ATOM 824 C C . CYS A 1 108 ? -11.576 6.623 3.414 1.00 98.56 108 CYS A C 1
ATOM 826 O O . CYS A 1 108 ? -11.196 7.790 3.470 1.00 98.56 108 CYS A O 1
ATOM 828 N N . ASP A 1 109 ? -12.701 6.274 2.784 1.00 98.38 109 ASP A N 1
ATOM 829 C CA . ASP A 1 109 ? -13.579 7.267 2.152 1.00 98.38 109 ASP A CA 1
ATOM 830 C C . ASP A 1 109 ? -14.063 8.317 3.157 1.00 98.38 109 ASP A C 1
ATOM 832 O O . ASP A 1 109 ? -13.989 9.518 2.900 1.00 98.38 109 ASP A O 1
ATOM 836 N N . SER A 1 110 ? -14.508 7.877 4.339 1.00 98.38 110 SER A N 1
ATOM 837 C CA . SER A 1 110 ? -14.970 8.792 5.387 1.00 98.38 110 SER A CA 1
ATOM 838 C C . SER A 1 110 ? -13.834 9.646 5.965 1.00 98.38 110 SER A C 1
ATOM 840 O O . SER A 1 110 ? -14.019 10.844 6.197 1.00 98.38 110 SER A O 1
ATOM 842 N N . VAL A 1 111 ? -12.646 9.056 6.140 1.00 98.38 111 VAL A N 1
ATOM 843 C CA . VAL A 1 111 ? -11.451 9.738 6.656 1.00 98.38 111 VAL A CA 1
ATOM 844 C C . VAL A 1 111 ? -10.999 10.826 5.688 1.00 98.38 111 VAL A C 1
ATOM 846 O O . VAL A 1 111 ? -10.889 11.984 6.091 1.00 98.38 111 VAL A O 1
ATOM 849 N N . CYS A 1 112 ? -10.809 10.494 4.411 1.00 97.94 112 CYS A N 1
ATOM 850 C CA . CYS A 1 112 ? -10.369 11.456 3.406 1.00 97.94 112 CYS A CA 1
ATOM 851 C C . CYS A 1 112 ? -11.409 12.562 3.195 1.00 97.94 112 CYS A C 1
ATOM 853 O O . CYS A 1 112 ? -11.060 13.746 3.201 1.00 97.94 112 CYS A O 1
ATOM 855 N N . LYS A 1 113 ? -12.702 12.209 3.143 1.00 97.94 113 LYS A N 1
ATOM 856 C CA . LYS A 1 113 ? -13.791 13.185 2.993 1.00 97.94 113 LYS A CA 1
ATOM 857 C C . LYS A 1 113 ? -13.816 14.210 4.126 1.00 97.94 113 LYS A C 1
ATOM 859 O O . LYS A 1 113 ? -14.096 15.380 3.877 1.00 97.94 113 LYS A O 1
ATOM 864 N N . SER A 1 114 ? -13.467 13.814 5.354 1.00 97.25 114 SER A N 1
ATOM 865 C CA . SER A 1 114 ? -13.377 14.741 6.497 1.00 97.25 114 SER A CA 1
ATOM 866 C C . SER A 1 114 ? -12.301 15.826 6.333 1.00 97.25 114 SER A C 1
ATOM 868 O O . SER A 1 114 ? -12.347 16.850 7.013 1.00 97.25 114 SER A O 1
ATOM 870 N N . LYS A 1 115 ? -11.344 15.618 5.421 1.00 96.62 115 LYS A N 1
ATOM 871 C CA . LYS A 1 115 ? -10.302 16.578 5.038 1.00 96.62 115 LYS A CA 1
ATOM 872 C C . LYS A 1 115 ? -10.557 17.238 3.681 1.00 96.62 115 LYS A C 1
ATOM 874 O O . LYS A 1 115 ? -9.684 17.943 3.192 1.00 96.62 115 LYS A O 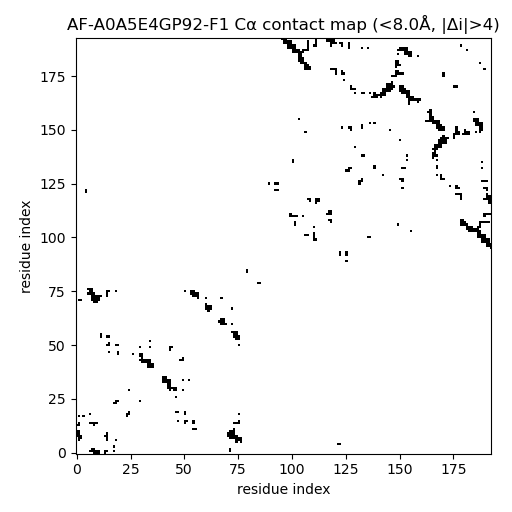1
ATOM 879 N N . GLY A 1 116 ? -11.734 17.033 3.085 1.00 95.81 116 GLY A N 1
ATOM 880 C CA . GLY A 1 116 ? -12.053 17.538 1.747 1.00 95.81 116 GLY A CA 1
ATOM 881 C C . GLY A 1 116 ? -11.306 16.815 0.621 1.00 95.81 116 GLY A C 1
ATOM 882 O O . GLY A 1 116 ? -11.168 17.373 -0.460 1.00 95.81 116 GLY A O 1
ATOM 883 N N . GLN A 1 117 ? -10.821 15.598 0.877 1.00 97.56 117 GLN A N 1
ATOM 884 C CA . GLN A 1 117 ? -10.028 14.783 -0.047 1.00 97.56 117 GLN A CA 1
ATOM 885 C C . GLN A 1 117 ? -10.764 13.488 -0.409 1.00 97.56 117 GLN A C 1
ATOM 887 O O . GLN A 1 117 ? -11.738 13.109 0.247 1.00 97.56 117 GLN A O 1
ATOM 892 N N . SER A 1 118 ? -10.275 12.774 -1.420 1.00 96.25 118 SER A N 1
ATOM 893 C CA . SER A 1 118 ? -10.773 11.446 -1.797 1.00 96.25 118 SER A CA 1
ATOM 894 C C . SER A 1 118 ? -9.759 10.357 -1.460 1.00 96.25 118 SER A C 1
ATOM 896 O O . SER A 1 118 ? -8.552 10.593 -1.463 1.00 96.25 118 SER A O 1
ATOM 898 N N . CYS A 1 119 ? -10.246 9.152 -1.158 1.00 95.88 119 CYS A N 1
ATOM 899 C CA . CYS A 1 119 ? -9.365 8.001 -0.998 1.00 95.88 119 CYS A CA 1
ATOM 900 C C . CYS A 1 119 ? -8.729 7.638 -2.343 1.00 95.88 119 CYS A C 1
ATOM 902 O O . CYS A 1 119 ? -9.378 7.718 -3.385 1.00 95.88 119 CYS A O 1
ATOM 904 N N . VAL A 1 120 ? -7.462 7.227 -2.314 1.00 94.50 120 VAL A N 1
ATOM 905 C CA . VAL A 1 120 ? -6.672 6.870 -3.495 1.00 94.50 120 VAL A CA 1
ATOM 906 C C . VAL A 1 120 ? -6.381 5.359 -3.462 1.00 94.50 120 VAL A C 1
ATOM 908 O O . VAL A 1 120 ? -5.351 4.941 -2.924 1.00 94.50 120 VAL A O 1
ATOM 911 N N . PRO A 1 121 ? -7.271 4.499 -4.008 1.00 87.50 121 PRO A N 1
ATOM 912 C CA . PRO A 1 121 ? -7.256 3.054 -3.748 1.00 87.50 121 PRO A CA 1
ATOM 913 C C . PRO A 1 121 ? -5.943 2.372 -4.132 1.00 87.50 121 PRO A C 1
ATOM 915 O O . PRO A 1 121 ? -5.433 1.515 -3.417 1.00 87.50 121 PRO A O 1
ATOM 918 N N . ASN A 1 122 ? -5.339 2.797 -5.239 1.00 81.81 122 ASN A N 1
ATOM 919 C CA . ASN A 1 122 ? -4.107 2.216 -5.761 1.00 81.81 122 ASN A CA 1
ATOM 920 C C . ASN A 1 122 ? -2.879 2.491 -4.868 1.00 81.81 122 ASN A C 1
ATOM 922 O O . ASN A 1 122 ? -1.835 1.871 -5.051 1.00 81.81 122 ASN A O 1
ATOM 926 N N . LYS A 1 123 ? -2.988 3.393 -3.883 1.00 89.62 123 LYS A N 1
ATOM 927 C CA . LYS A 1 123 ? -1.938 3.668 -2.891 1.00 89.62 123 LYS A CA 1
ATOM 928 C C . LYS A 1 123 ? -2.079 2.833 -1.622 1.00 89.62 123 LYS A C 1
ATOM 930 O O . LYS A 1 123 ? -1.119 2.755 -0.861 1.00 89.62 123 LYS A O 1
ATOM 935 N N . LEU A 1 124 ? -3.202 2.135 -1.429 1.00 92.94 124 LEU A N 1
ATOM 936 C CA . LEU A 1 124 ? -3.368 1.201 -0.313 1.00 92.94 124 LEU A CA 1
ATOM 937 C C . LEU A 1 124 ? -2.319 0.085 -0.354 1.00 92.94 124 LEU A C 1
ATOM 939 O O . LEU A 1 124 ? -1.824 -0.306 0.693 1.00 92.94 124 LEU A O 1
ATOM 943 N N . LEU A 1 125 ? -1.905 -0.361 -1.547 1.00 89.81 125 LEU A N 1
ATOM 944 C CA . LEU A 1 125 ? -0.854 -1.375 -1.698 1.00 89.81 125 LEU A CA 1
ATOM 945 C C . LEU A 1 125 ? 0.490 -0.924 -1.108 1.00 89.81 125 LEU A C 1
ATOM 947 O O . LEU A 1 125 ? 1.236 -1.735 -0.570 1.00 89.81 125 LEU A O 1
ATOM 951 N N . VAL A 1 126 ? 0.790 0.373 -1.206 1.00 89.88 126 VAL A N 1
ATOM 952 C CA . VAL A 1 126 ? 2.020 0.965 -0.668 1.00 89.88 126 VAL A CA 1
ATOM 953 C C . VAL A 1 126 ? 1.934 1.073 0.854 1.00 89.88 126 VAL A C 1
ATOM 955 O O . VAL A 1 126 ? 2.903 0.787 1.545 1.00 89.88 126 VAL A O 1
ATOM 958 N N . LEU A 1 127 ? 0.763 1.452 1.373 1.00 94.38 127 LEU A N 1
ATOM 959 C CA . LEU A 1 127 ? 0.513 1.549 2.813 1.00 94.38 127 LEU A CA 1
ATOM 960 C C . LEU A 1 127 ? 0.402 0.182 3.500 1.00 94.38 127 LEU A C 1
ATOM 962 O O . LEU A 1 127 ? 0.625 0.082 4.701 1.00 94.38 127 LEU A O 1
ATOM 966 N N . ASN A 1 128 ? 0.079 -0.870 2.748 1.00 94.00 128 ASN A N 1
ATOM 967 C CA . ASN A 1 128 ? -0.067 -2.245 3.220 1.00 94.00 128 ASN A CA 1
ATOM 968 C C . ASN A 1 128 ? 1.290 -2.959 3.372 1.00 94.00 128 ASN A C 1
ATOM 970 O O . ASN A 1 128 ? 1.465 -4.104 2.961 1.00 94.00 128 ASN A O 1
ATOM 974 N N . GLN A 1 129 ? 2.262 -2.253 3.947 1.00 90.56 129 GLN A N 1
ATOM 975 C CA . GLN A 1 129 ? 3.589 -2.754 4.285 1.00 90.56 129 GLN A CA 1
ATOM 976 C C . GLN A 1 129 ? 3.879 -2.396 5.740 1.00 90.56 129 GLN A C 1
ATOM 978 O O . GLN A 1 129 ? 3.647 -1.263 6.163 1.00 90.56 129 GLN A O 1
ATOM 983 N N . CYS A 1 130 ? 4.364 -3.363 6.519 1.00 87.62 130 CYS A N 1
ATOM 984 C CA . CYS A 1 130 ? 4.533 -3.187 7.961 1.00 87.62 130 CYS A CA 1
ATOM 985 C C . CYS A 1 130 ? 5.464 -2.016 8.315 1.00 87.62 130 CYS A C 1
ATOM 987 O O . CYS A 1 130 ? 5.162 -1.232 9.210 1.00 87.62 130 CYS A O 1
ATOM 989 N N . ASP A 1 131 ? 6.560 -1.859 7.575 1.00 86.69 131 ASP A N 1
ATOM 990 C CA . ASP A 1 131 ? 7.525 -0.770 7.736 1.00 86.69 131 ASP A CA 1
ATOM 991 C C . ASP A 1 131 ? 6.909 0.609 7.465 1.00 86.69 131 ASP A C 1
ATOM 993 O O . ASP A 1 131 ? 7.313 1.595 8.077 1.00 86.69 131 ASP A O 1
ATOM 997 N N . ILE A 1 132 ? 5.911 0.694 6.582 1.00 89.94 132 ILE A N 1
ATOM 998 C CA . ILE A 1 132 ? 5.138 1.918 6.367 1.00 89.94 132 ILE A CA 1
ATOM 999 C C . ILE A 1 132 ? 4.127 2.123 7.486 1.00 89.94 132 ILE A C 1
ATOM 1001 O O . ILE A 1 132 ? 4.066 3.217 8.040 1.00 89.94 132 ILE A O 1
ATOM 1005 N N . MET A 1 133 ? 3.376 1.091 7.867 1.00 93.56 133 MET A N 1
ATOM 1006 C CA . MET A 1 133 ? 2.398 1.189 8.953 1.00 93.56 133 MET A CA 1
ATOM 1007 C C . MET A 1 133 ? 3.047 1.671 10.254 1.00 93.56 133 MET A C 1
ATOM 1009 O O . MET A 1 133 ? 2.557 2.620 10.858 1.00 93.56 133 MET A O 1
ATOM 1013 N N . GLN A 1 134 ? 4.205 1.118 10.619 1.00 91.94 134 GLN A N 1
ATOM 1014 C CA . GLN A 1 134 ? 4.968 1.483 11.820 1.00 91.94 134 GLN A CA 1
ATOM 1015 C C . GLN A 1 134 ? 5.459 2.941 11.853 1.00 91.94 134 GLN A C 1
ATOM 1017 O O . GLN A 1 134 ? 5.835 3.435 12.914 1.00 91.94 134 GLN A O 1
ATOM 1022 N N . LYS A 1 135 ? 5.451 3.663 10.724 1.00 90.81 135 LYS A N 1
ATOM 1023 C CA . LYS A 1 135 ? 5.758 5.107 10.705 1.00 90.81 135 LYS A CA 1
ATOM 1024 C C . LYS A 1 135 ? 4.598 5.964 11.197 1.00 90.81 135 LYS A C 1
ATOM 1026 O O . LYS A 1 135 ? 4.820 7.065 11.691 1.00 90.81 135 LYS A O 1
ATOM 1031 N N . TYR A 1 136 ? 3.371 5.483 11.020 1.00 94.50 136 TYR A N 1
ATOM 1032 C CA . TYR A 1 136 ? 2.144 6.230 11.312 1.00 94.50 136 TYR A CA 1
ATOM 1033 C C . TYR A 1 136 ? 1.364 5.647 12.496 1.00 94.50 136 TYR A C 1
ATOM 1035 O O . TYR A 1 136 ? 0.517 6.327 13.073 1.00 94.50 136 TYR A O 1
ATOM 1043 N N . MET A 1 137 ? 1.634 4.392 12.845 1.00 95.12 137 MET A N 1
ATOM 1044 C CA . MET A 1 137 ? 0.941 3.597 13.854 1.00 95.12 137 MET A CA 1
ATOM 1045 C C . MET A 1 137 ? 1.952 3.013 14.838 1.00 95.12 137 MET A C 1
ATOM 1047 O O . MET A 1 137 ? 3.123 2.836 14.507 1.00 95.12 137 MET A O 1
ATOM 1051 N N . SER A 1 138 ? 1.512 2.709 16.058 1.00 91.00 138 SER A N 1
ATOM 1052 C CA . SER A 1 138 ? 2.409 2.188 17.092 1.00 91.00 138 SER A CA 1
ATOM 1053 C C . SER A 1 138 ? 2.724 0.711 16.863 1.00 91.00 138 SER A C 1
ATOM 1055 O O . SER A 1 138 ? 3.841 0.274 17.138 1.00 91.00 138 SER A O 1
ATOM 1057 N N . CYS A 1 139 ? 1.746 -0.058 16.372 1.00 91.38 139 CYS A N 1
ATOM 1058 C CA . CYS A 1 139 ? 1.820 -1.485 16.043 1.00 91.38 139 CYS A CA 1
ATOM 1059 C C . CYS A 1 139 ? 2.303 -2.407 17.184 1.00 91.38 139 CYS A C 1
ATOM 1061 O O . CYS A 1 139 ? 2.444 -3.603 16.960 1.00 91.38 139 CYS A O 1
ATOM 1063 N N . LYS A 1 140 ? 2.636 -1.883 18.376 1.00 90.25 140 LYS A N 1
ATOM 1064 C CA . LYS A 1 140 ? 3.284 -2.583 19.506 1.00 90.25 140 LYS A CA 1
ATOM 1065 C C . LYS A 1 140 ? 4.356 -3.602 19.076 1.00 90.25 140 LYS A C 1
ATOM 1067 O O . LYS A 1 140 ? 4.467 -4.684 19.645 1.00 90.25 140 LYS A O 1
ATOM 1072 N N . GLY A 1 141 ? 5.125 -3.279 18.033 1.00 79.06 141 GLY A N 1
ATOM 1073 C CA . GLY A 1 141 ? 6.151 -4.165 17.467 1.00 79.06 141 GLY A CA 1
ATOM 1074 C C . GLY A 1 141 ? 5.634 -5.415 16.734 1.00 79.06 141 GLY A C 1
ATOM 1075 O O . GLY A 1 141 ? 6.441 -6.239 16.321 1.00 79.06 141 GLY A O 1
ATOM 1076 N N . THR A 1 142 ? 4.323 -5.558 16.540 1.00 90.00 142 THR A N 1
ATOM 1077 C CA . THR A 1 142 ? 3.674 -6.727 15.937 1.00 90.00 142 THR A CA 1
ATOM 1078 C C . THR A 1 142 ? 2.950 -6.352 14.641 1.00 90.00 142 THR A C 1
ATOM 1080 O O . THR A 1 142 ? 2.081 -5.480 14.623 1.00 90.00 142 THR A O 1
ATOM 1083 N N . CYS A 1 143 ? 3.276 -7.052 13.553 1.00 93.12 143 CYS A N 1
ATOM 1084 C CA . CYS A 1 143 ? 2.539 -6.999 12.291 1.00 93.12 143 CYS A CA 1
ATOM 1085 C C . CYS A 1 143 ? 2.083 -8.396 11.886 1.00 93.12 143 CYS A C 1
ATOM 1087 O O . CYS A 1 143 ? 2.902 -9.311 11.822 1.00 93.12 143 CYS A O 1
ATOM 1089 N N . LEU A 1 144 ? 0.803 -8.545 11.559 1.00 95.00 144 LEU A N 1
ATOM 1090 C CA . LEU A 1 144 ? 0.186 -9.829 11.242 1.00 95.00 144 LEU A CA 1
ATOM 1091 C C . LEU A 1 144 ? -0.475 -9.776 9.866 1.00 95.00 144 LEU A C 1
ATOM 1093 O O . LEU A 1 144 ? -1.208 -8.838 9.544 1.00 95.00 144 LEU A O 1
ATOM 1097 N N . ALA A 1 145 ? -0.230 -10.811 9.065 1.00 93.00 145 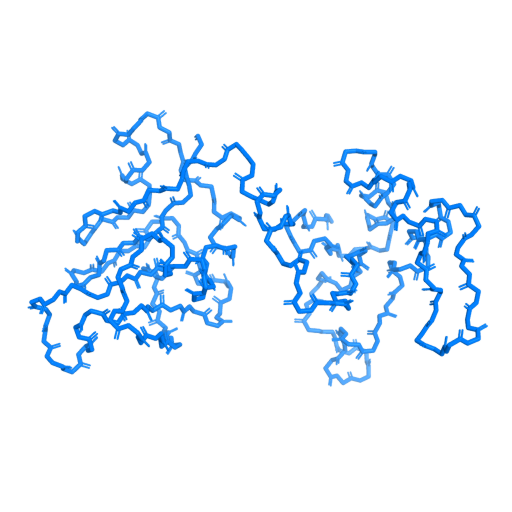ALA A N 1
ATOM 1098 C CA . ALA A 1 145 ? -0.999 -11.036 7.852 1.00 93.00 145 ALA A CA 1
ATOM 1099 C C . ALA A 1 145 ? -2.418 -11.459 8.247 1.00 93.00 145 ALA A C 1
ATOM 1101 O O . ALA A 1 145 ? -2.590 -12.361 9.066 1.00 93.00 145 ALA A O 1
ATOM 1102 N N . SER A 1 146 ? -3.430 -10.818 7.675 1.00 92.62 146 SER A N 1
ATOM 1103 C CA . SER A 1 146 ? -4.828 -11.113 7.971 1.00 92.62 146 SER A CA 1
ATOM 1104 C C . SER A 1 146 ? -5.701 -10.974 6.717 1.00 92.62 146 SER A C 1
ATOM 1106 O O . SER A 1 146 ? -5.235 -10.640 5.624 1.00 92.62 146 SER A O 1
ATOM 1108 N N . ILE A 1 147 ? -6.981 -11.306 6.863 1.00 88.50 147 ILE A N 1
ATOM 1109 C CA . ILE A 1 147 ? -8.004 -11.223 5.823 1.00 88.50 147 ILE A CA 1
ATOM 1110 C C . ILE A 1 147 ? -9.097 -10.299 6.347 1.00 88.50 147 ILE A C 1
ATOM 1112 O O . ILE A 1 147 ? -9.788 -10.628 7.307 1.00 88.50 147 ILE A O 1
ATOM 1116 N N . GLY A 1 148 ? -9.231 -9.126 5.735 1.00 88.56 148 GLY A N 1
ATOM 1117 C CA . GLY A 1 148 ? -10.198 -8.125 6.164 1.00 88.56 148 GLY A CA 1
ATOM 1118 C C . GLY A 1 148 ? -10.225 -6.925 5.218 1.00 88.56 148 GLY A C 1
ATOM 1119 O O . GLY A 1 148 ? -9.166 -6.481 4.766 1.00 88.56 148 GLY A O 1
ATOM 1120 N N . PRO A 1 149 ? -11.415 -6.385 4.897 1.00 89.12 149 PRO A N 1
ATOM 1121 C CA . PRO A 1 149 ? -11.550 -5.246 3.986 1.00 89.12 149 PRO A CA 1
ATOM 1122 C C . PRO A 1 149 ? -11.044 -3.928 4.600 1.00 89.12 149 PRO A C 1
ATOM 1124 O O . PRO A 1 149 ? -10.894 -2.928 3.899 1.00 89.12 149 PRO A O 1
ATOM 1127 N N . ASP A 1 150 ? -10.813 -3.914 5.913 1.00 95.69 150 ASP A N 1
ATOM 1128 C CA . ASP A 1 150 ? -10.316 -2.794 6.702 1.00 95.69 150 ASP A CA 1
ATOM 1129 C C . ASP A 1 150 ? -8.787 -2.655 6.667 1.00 95.69 150 ASP A C 1
ATOM 1131 O O . ASP A 1 150 ? -8.253 -1.620 7.057 1.00 95.69 150 ASP A O 1
ATOM 1135 N N . GLN A 1 151 ? -8.062 -3.639 6.149 1.00 96.75 151 GLN A N 1
ATOM 1136 C CA . GLN A 1 151 ? -6.605 -3.574 6.073 1.00 96.75 151 GLN A CA 1
ATOM 1137 C C . GLN A 1 151 ? -6.148 -2.573 4.987 1.00 96.75 151 GLN A C 1
ATOM 1139 O O . GLN A 1 151 ? -6.860 -2.374 3.992 1.00 96.75 151 GLN A O 1
ATOM 1144 N N . PRO A 1 152 ? -4.998 -1.889 5.158 1.00 97.81 152 PRO A N 1
ATOM 1145 C CA . PRO A 1 152 ? -4.113 -1.912 6.326 1.00 97.81 152 PRO A CA 1
ATOM 1146 C C . PRO A 1 152 ? -4.673 -1.125 7.522 1.00 97.81 152 PRO A C 1
ATOM 1148 O O . PRO A 1 152 ? -5.164 -0.001 7.373 1.00 97.81 152 PRO A O 1
ATOM 1151 N N . ALA A 1 153 ? -4.573 -1.704 8.719 1.00 98.06 153 ALA A N 1
ATOM 1152 C CA . ALA A 1 153 ? -5.100 -1.097 9.938 1.00 98.06 153 ALA A CA 1
ATOM 1153 C C . ALA A 1 153 ? -4.343 -1.521 11.198 1.00 98.06 153 ALA A C 1
ATOM 1155 O O . ALA A 1 153 ? -3.703 -2.563 11.224 1.00 98.06 153 ALA A O 1
ATOM 1156 N N . GLU A 1 154 ? -4.455 -0.736 12.260 1.00 98.25 154 GLU A N 1
ATOM 1157 C CA . GLU A 1 154 ? -4.003 -1.109 13.601 1.00 98.25 154 GLU A CA 1
ATOM 1158 C C . GLU A 1 154 ? -5.209 -1.492 14.457 1.00 98.25 154 GLU A C 1
ATOM 1160 O O . GLU A 1 154 ? -6.235 -0.803 14.442 1.00 98.25 154 GLU A O 1
ATOM 1165 N N . VAL A 1 155 ? -5.089 -2.586 15.203 1.00 97.75 155 VAL A N 1
ATOM 1166 C CA . VAL A 1 155 ? -6.100 -3.022 16.167 1.00 97.75 155 VAL A CA 1
ATOM 1167 C C . VAL A 1 155 ? -6.061 -2.093 17.375 1.00 97.75 155 VAL A C 1
ATOM 1169 O O . VAL A 1 155 ? -4.995 -1.820 17.922 1.00 97.75 155 VAL A O 1
ATOM 1172 N N . VAL A 1 156 ? -7.216 -1.588 17.802 1.00 96.94 156 VAL A N 1
ATOM 1173 C CA . VAL A 1 156 ? -7.294 -0.691 18.965 1.00 96.94 156 VAL A CA 1
ATOM 1174 C C . VAL A 1 156 ? -6.932 -1.415 20.265 1.00 96.94 156 VAL A C 1
ATOM 1176 O O . VAL A 1 156 ? -7.152 -2.616 20.398 1.00 96.94 156 VAL A O 1
ATOM 1179 N N . ASP A 1 157 ? -6.390 -0.679 21.235 1.00 95.44 157 ASP A N 1
ATOM 1180 C CA . ASP A 1 157 ? -5.875 -1.244 22.491 1.00 95.44 157 ASP A CA 1
ATOM 1181 C C . ASP A 1 157 ? -6.934 -1.913 23.376 1.00 95.44 157 ASP A C 1
ATOM 1183 O O . ASP A 1 157 ? -6.599 -2.789 24.165 1.00 95.44 157 ASP A O 1
ATOM 1187 N N . ASP A 1 158 ? -8.195 -1.498 23.259 1.00 95.44 158 ASP A N 1
ATOM 1188 C CA . ASP A 1 158 ? -9.342 -2.016 24.012 1.00 95.44 158 ASP A CA 1
ATOM 1189 C C . ASP A 1 158 ? -10.118 -3.106 23.253 1.00 95.44 158 ASP A C 1
ATOM 1191 O O . ASP A 1 158 ? -11.238 -3.450 23.632 1.00 95.44 158 ASP A O 1
ATOM 1195 N N . ALA A 1 159 ? -9.563 -3.628 22.154 1.00 95.81 159 ALA A N 1
ATOM 1196 C CA . ALA A 1 159 ? -10.139 -4.777 21.471 1.00 95.81 159 ALA A CA 1
ATOM 1197 C C . ALA A 1 159 ? -10.043 -6.051 22.342 1.00 95.81 159 ALA A C 1
ATOM 1199 O O . ALA A 1 159 ? -9.163 -6.145 23.200 1.00 95.81 159 ALA A O 1
ATOM 1200 N N . PRO A 1 160 ? -10.922 -7.045 22.118 1.00 96.81 160 PRO A N 1
ATOM 1201 C CA . PRO A 1 160 ? -10.769 -8.385 22.682 1.00 96.81 160 PRO A CA 1
ATOM 1202 C C . PRO A 1 160 ? -9.363 -8.969 22.459 1.00 96.81 160 PRO A C 1
ATOM 1204 O O . PRO A 1 160 ? -8.756 -8.743 21.409 1.00 96.81 160 PRO A O 1
ATOM 1207 N N . GLU A 1 161 ? -8.842 -9.719 23.438 1.00 93.62 161 GLU A N 1
ATOM 1208 C CA . GLU A 1 161 ? -7.470 -10.257 23.401 1.00 93.62 161 GLU A CA 1
ATOM 1209 C C . GLU A 1 161 ? -7.214 -11.155 22.183 1.00 93.62 161 GLU A C 1
ATOM 1211 O O . GLU A 1 161 ? -6.131 -11.116 21.599 1.00 93.62 161 GLU A O 1
ATOM 1216 N N . ASP A 1 162 ? -8.226 -11.903 21.743 1.00 93.56 162 ASP A N 1
ATOM 1217 C CA . ASP A 1 162 ? -8.174 -12.780 20.572 1.00 93.56 162 ASP A CA 1
ATOM 1218 C C . ASP A 1 162 ? -7.975 -12.023 19.247 1.00 93.56 162 ASP A C 1
ATOM 1220 O O . ASP A 1 162 ? -7.541 -12.612 18.255 1.00 93.56 162 ASP A O 1
ATOM 1224 N N . LEU A 1 163 ? -8.216 -10.707 19.229 1.00 93.25 163 LEU A N 1
ATOM 1225 C CA . LEU A 1 163 ? -8.012 -9.853 18.058 1.00 93.25 163 LEU A CA 1
ATOM 1226 C C . LEU A 1 163 ? -6.626 -9.200 17.997 1.00 93.25 163 LEU A C 1
ATOM 1228 O O . LEU A 1 163 ? -6.363 -8.450 17.062 1.00 93.25 163 LEU A O 1
ATOM 1232 N N . ASN A 1 164 ? -5.718 -9.519 18.924 1.00 94.25 164 ASN A N 1
ATOM 1233 C CA . ASN A 1 164 ? -4.356 -8.971 19.000 1.00 94.25 164 ASN A CA 1
ATOM 1234 C C . ASN A 1 164 ? -4.317 -7.431 19.165 1.00 94.25 164 ASN A C 1
ATOM 1236 O O . ASN A 1 164 ? -3.849 -6.720 18.268 1.00 94.25 164 ASN A O 1
ATOM 1240 N N . PRO A 1 165 ? -4.782 -6.882 20.305 1.00 96.38 165 PRO A N 1
ATOM 1241 C CA . PRO A 1 165 ? -4.819 -5.439 20.549 1.00 96.38 165 PRO A CA 1
ATOM 1242 C C . PRO A 1 165 ? -3.465 -4.743 20.351 1.00 96.38 165 PRO A C 1
ATOM 1244 O O . PRO A 1 165 ? -2.445 -5.126 20.929 1.00 96.38 165 PRO A O 1
ATOM 1247 N N . GLY A 1 166 ? -3.461 -3.671 19.560 1.00 95.25 166 GLY A N 1
ATOM 1248 C CA . GLY A 1 166 ? -2.267 -2.904 19.212 1.00 95.25 166 GLY A CA 1
ATOM 1249 C C . GLY A 1 166 ? -1.435 -3.483 18.065 1.00 95.25 166 GLY A C 1
ATOM 1250 O O . GLY A 1 166 ? -0.469 -2.837 17.674 1.00 95.25 166 GLY A O 1
ATOM 1251 N N . ALA A 1 167 ? -1.775 -4.649 17.505 1.00 97.25 167 ALA A N 1
ATOM 1252 C CA . ALA A 1 167 ? -1.086 -5.182 16.330 1.00 97.25 167 ALA A CA 1
ATOM 1253 C C . ALA A 1 167 ? -1.490 -4.437 15.048 1.00 97.25 167 ALA A C 1
ATOM 1255 O O . ALA A 1 167 ? -2.635 -4.016 14.878 1.00 97.25 167 ALA A O 1
ATOM 1256 N N . CYS A 1 168 ? -0.559 -4.325 14.105 1.00 98.19 168 CYS A N 1
ATOM 1257 C CA . CYS A 1 168 ? -0.843 -3.862 12.751 1.00 98.19 168 CYS A CA 1
ATOM 1258 C C . CYS A 1 168 ? -1.204 -5.041 11.841 1.00 98.19 168 CYS A C 1
ATOM 1260 O O . CYS A 1 168 ? -0.521 -6.060 11.816 1.00 98.19 168 CYS A O 1
ATOM 1262 N N . LEU A 1 169 ? -2.284 -4.905 11.083 1.00 97.75 169 LEU A N 1
ATOM 1263 C CA . LEU A 1 169 ? -2.820 -5.917 10.185 1.00 97.75 169 LEU A CA 1
ATOM 1264 C C . LEU A 1 169 ? -2.630 -5.483 8.735 1.00 97.75 169 LEU A C 1
ATOM 1266 O O . LEU A 1 169 ? -3.054 -4.391 8.346 1.00 97.75 169 LEU A O 1
ATOM 1270 N N . PHE A 1 170 ? -2.046 -6.363 7.930 1.00 95.88 170 PHE A N 1
ATOM 1271 C CA . PHE A 1 170 ? -1.894 -6.179 6.489 1.00 95.88 170 PHE A CA 1
ATOM 1272 C C . PHE A 1 170 ? -2.473 -7.381 5.743 1.00 95.88 170 PHE A C 1
ATOM 1274 O O . PHE A 1 170 ? -2.464 -8.501 6.254 1.00 95.88 170 PHE A O 1
ATOM 1281 N N . THR A 1 171 ? -2.942 -7.168 4.515 1.00 93.06 171 THR A N 1
ATOM 1282 C CA . THR A 1 171 ? -3.464 -8.261 3.686 1.00 93.06 171 THR A CA 1
ATOM 1283 C C . THR A 1 171 ? -2.412 -8.773 2.710 1.00 93.06 171 THR A C 1
ATOM 1285 O O . THR A 1 171 ? -1.646 -7.999 2.142 1.00 93.06 171 THR A O 1
ATOM 1288 N N . GLN A 1 172 ? -2.386 -10.079 2.457 1.00 87.38 172 GLN A N 1
ATOM 1289 C CA . GLN A 1 172 ? -1.621 -10.648 1.338 1.00 87.38 172 GLN A CA 1
ATOM 1290 C C . GLN A 1 172 ? -2.427 -10.645 0.028 1.00 87.38 172 GLN A C 1
ATOM 1292 O O . GLN A 1 172 ? -1.867 -10.820 -1.052 1.00 87.38 172 GLN A O 1
ATOM 1297 N N . THR A 1 173 ? -3.738 -10.400 0.109 1.00 84.69 173 THR A N 1
ATOM 1298 C CA . THR A 1 173 ? -4.654 -10.457 -1.032 1.00 84.69 173 THR A CA 1
ATOM 1299 C C . THR A 1 173 ? -4.923 -9.047 -1.548 1.00 84.69 173 THR A C 1
ATOM 1301 O O . THR A 1 173 ? -5.794 -8.343 -1.045 1.00 84.69 173 THR A O 1
ATOM 1304 N N . GLN A 1 174 ? -4.184 -8.617 -2.576 1.00 82.69 174 GLN A N 1
ATOM 1305 C CA . GLN A 1 174 ? -4.269 -7.241 -3.096 1.00 82.69 174 GLN A CA 1
ATOM 1306 C C . GLN A 1 174 ? -5.683 -6.838 -3.542 1.00 82.69 174 GLN A C 1
ATOM 1308 O O . GLN A 1 174 ? -6.064 -5.681 -3.384 1.00 82.69 174 GLN A O 1
ATOM 1313 N N . SER A 1 175 ? -6.479 -7.783 -4.049 1.00 82.25 175 SER A N 1
ATOM 1314 C CA . SER A 1 175 ? -7.867 -7.544 -4.467 1.00 82.25 175 SER A CA 1
ATOM 1315 C C . SER A 1 175 ? -8.822 -7.213 -3.313 1.00 82.25 175 SER A C 1
ATOM 1317 O O . SER A 1 175 ? -9.924 -6.736 -3.570 1.00 82.25 175 SER A O 1
ATOM 1319 N N . MET A 1 176 ? -8.420 -7.424 -2.053 1.00 84.06 176 MET A N 1
ATOM 1320 C CA . MET A 1 176 ? -9.214 -7.057 -0.872 1.00 84.06 176 MET A CA 1
ATOM 1321 C C . MET A 1 176 ? -8.989 -5.616 -0.401 1.00 84.06 176 MET A C 1
ATOM 1323 O O . MET A 1 176 ? -9.764 -5.112 0.414 1.00 84.06 176 MET A O 1
ATOM 1327 N N . LEU A 1 177 ? -7.950 -4.938 -0.897 1.00 92.00 177 LEU A N 1
ATOM 1328 C CA . LEU A 1 177 ? -7.683 -3.547 -0.545 1.00 92.00 177 LEU A CA 1
ATOM 1329 C C . LEU A 1 177 ? -8.824 -2.658 -1.049 1.00 92.00 177 LEU A C 1
ATOM 1331 O O . LEU A 1 177 ? -9.070 -2.556 -2.249 1.00 92.00 177 LEU A O 1
ATOM 1335 N N . SER A 1 178 ? -9.514 -1.989 -0.126 1.00 94.56 178 SER A N 1
ATOM 1336 C CA . SER A 1 178 ? -10.689 -1.176 -0.451 1.00 94.56 178 SER A CA 1
ATOM 1337 C C . SER A 1 178 ? -10.715 0.134 0.329 1.00 94.56 178 SER A C 1
ATOM 1339 O O . SER A 1 178 ? -10.279 0.189 1.476 1.00 94.56 178 SER A O 1
ATOM 1341 N N . CYS A 1 179 ? -11.264 1.201 -0.250 1.00 97.19 179 CYS A N 1
ATOM 1342 C CA . CYS A 1 179 ? -11.445 2.467 0.469 1.00 97.19 179 CYS A CA 1
ATOM 1343 C C . CYS A 1 179 ? -12.665 2.463 1.402 1.00 97.19 179 CYS A C 1
ATOM 1345 O O . CYS A 1 179 ? -12.640 3.127 2.439 1.00 97.19 179 CYS A O 1
ATOM 1347 N N . TYR A 1 180 ? -13.686 1.666 1.082 1.00 96.62 180 TYR A N 1
ATOM 1348 C CA . TYR A 1 180 ? -14.950 1.611 1.819 1.00 96.62 180 TYR A CA 1
ATOM 1349 C C . TYR A 1 180 ? -14.932 0.642 3.007 1.00 96.62 180 TYR A C 1
ATOM 1351 O O . TYR A 1 180 ? -15.759 0.785 3.904 1.00 96.62 180 TYR A O 1
ATOM 1359 N N . GLY A 1 181 ? -14.007 -0.325 3.041 1.00 95.56 181 GLY A N 1
ATOM 1360 C CA . GLY A 1 181 ? -13.910 -1.283 4.138 1.00 95.56 181 GLY A CA 1
ATOM 1361 C C . GLY A 1 181 ? -13.668 -0.614 5.491 1.00 95.56 181 GLY A C 1
ATOM 1362 O O . GLY A 1 181 ? -13.001 0.422 5.583 1.00 95.56 181 GLY A O 1
ATOM 1363 N N . SER A 1 182 ? -14.218 -1.199 6.547 1.00 97.62 182 SER A N 1
ATOM 1364 C CA . SER A 1 182 ? -14.045 -0.752 7.926 1.00 97.62 182 SER A CA 1
ATOM 1365 C C . SER A 1 182 ? -14.254 -1.918 8.886 1.00 97.62 182 SER A C 1
ATOM 1367 O O . SER A 1 182 ? -14.865 -2.927 8.532 1.00 97.62 182 SER A O 1
ATOM 1369 N N . HIS A 1 183 ? -13.738 -1.779 10.104 1.00 97.62 183 HIS A N 1
ATOM 1370 C CA . HIS A 1 183 ? -13.951 -2.754 11.161 1.00 97.62 183 HIS A CA 1
ATOM 1371 C C . HIS A 1 183 ? -14.004 -2.058 12.523 1.00 97.62 183 HIS A C 1
ATOM 1373 O O . HIS A 1 183 ? -13.266 -1.108 12.784 1.00 97.62 183 HIS A O 1
ATOM 1379 N N . GLN A 1 184 ? -14.896 -2.513 13.404 1.00 97.12 184 GLN A N 1
ATOM 1380 C CA . GLN A 1 184 ? -15.199 -1.828 14.668 1.00 97.12 184 GLN A CA 1
ATOM 1381 C C . GLN A 1 184 ? -14.005 -1.759 15.640 1.00 97.12 184 GLN A C 1
ATOM 1383 O O . GLN A 1 184 ? -13.918 -0.833 16.446 1.00 97.12 184 GLN A O 1
ATOM 1388 N N . HIS A 1 185 ? -13.073 -2.712 15.533 1.00 97.38 185 HIS A N 1
ATOM 1389 C CA . H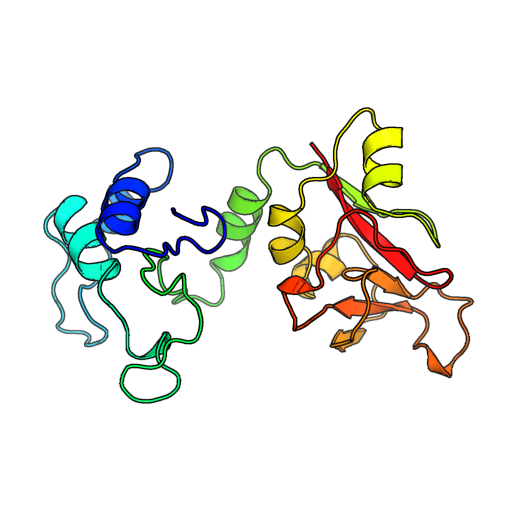IS A 1 185 ? -11.891 -2.831 16.396 1.00 97.38 185 HIS A CA 1
ATOM 1390 C C . HIS A 1 185 ? -10.585 -2.397 15.727 1.00 97.38 185 HIS A C 1
ATOM 1392 O O . HIS A 1 185 ? -9.514 -2.630 16.280 1.00 97.38 185 HIS A O 1
ATOM 1398 N N . THR A 1 186 ? -10.634 -1.778 14.550 1.00 97.81 186 THR A N 1
ATOM 1399 C CA . THR A 1 186 ? -9.414 -1.326 13.877 1.00 97.81 186 THR A CA 1
ATOM 1400 C C . THR A 1 186 ? -9.516 0.129 13.455 1.00 97.81 186 THR A C 1
ATOM 1402 O O . THR A 1 186 ? -10.602 0.681 13.250 1.00 97.81 186 THR A O 1
ATOM 1405 N N . ARG A 1 187 ? -8.355 0.774 13.361 1.00 98.00 187 ARG A N 1
ATOM 1406 C CA . ARG A 1 187 ? -8.185 2.106 12.786 1.00 98.00 187 ARG A CA 1
ATOM 1407 C C . ARG A 1 187 ? -7.320 2.006 11.537 1.00 98.00 187 ARG A C 1
ATOM 1409 O O . ARG A 1 187 ? -6.213 1.477 11.585 1.00 98.00 187 ARG A O 1
ATOM 1416 N N . ARG A 1 188 ? -7.842 2.489 10.412 1.00 98.00 188 ARG A N 1
ATOM 1417 C CA . ARG A 1 188 ? -7.231 2.300 9.088 1.00 98.00 188 ARG A CA 1
ATOM 1418 C C . ARG A 1 188 ? -6.135 3.319 8.792 1.00 98.00 188 ARG A C 1
ATOM 1420 O O . ARG A 1 18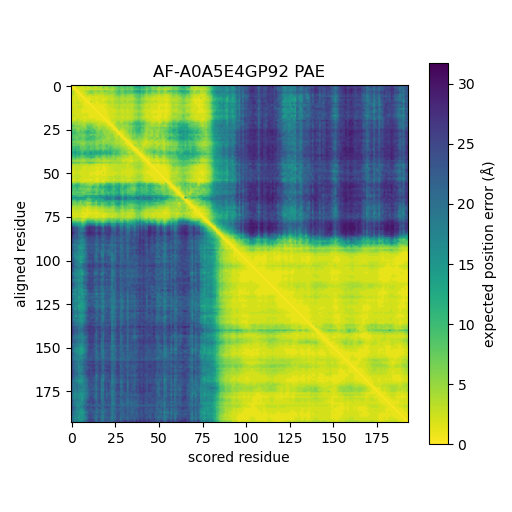8 ? -6.227 4.463 9.240 1.00 98.00 188 ARG A O 1
ATOM 1427 N N . LEU A 1 189 ? -5.147 2.917 7.993 1.00 98.31 189 LEU A N 1
ATOM 1428 C CA . LEU A 1 189 ? -4.172 3.824 7.385 1.00 98.31 189 LEU A CA 1
ATOM 1429 C C . LEU A 1 189 ? -4.627 4.174 5.965 1.00 98.31 189 LEU A C 1
ATOM 1431 O O . LEU A 1 189 ? -4.729 3.301 5.104 1.00 98.31 189 LEU A O 1
ATOM 1435 N N . CYS A 1 190 ? -4.917 5.449 5.722 1.00 98.56 190 CYS A N 1
ATOM 1436 C CA . CYS A 1 190 ? -5.660 5.890 4.549 1.00 98.56 190 CYS A CA 1
ATOM 1437 C C . CYS A 1 190 ? -4.841 6.824 3.649 1.00 98.56 190 CYS A C 1
ATOM 1439 O O . CYS A 1 190 ? -4.317 7.824 4.142 1.00 98.56 190 CYS A O 1
ATOM 1441 N N . PRO A 1 191 ? -4.758 6.548 2.334 1.00 97.31 191 PRO A N 1
ATOM 1442 C CA . PRO A 1 191 ? -4.131 7.438 1.368 1.00 97.31 191 PRO A CA 1
ATOM 1443 C C . PRO A 1 191 ? -5.169 8.411 0.799 1.00 97.31 191 PRO A C 1
ATOM 1445 O O . PRO A 1 191 ? -6.074 7.994 0.074 1.00 97.31 191 PRO A O 1
ATOM 1448 N N . CYS A 1 192 ? -5.031 9.698 1.103 1.00 97.38 192 CYS A N 1
ATOM 1449 C CA . CYS A 1 192 ? -5.961 10.744 0.686 1.00 97.38 192 CYS A CA 1
ATOM 1450 C C . CYS A 1 192 ? -5.299 11.732 -0.280 1.00 97.38 192 CYS A C 1
ATOM 1452 O O . CYS A 1 192 ? -4.144 12.103 -0.078 1.00 97.38 192 CYS A O 1
ATOM 1454 N N . ALA A 1 193 ? -6.022 12.187 -1.301 1.00 91.38 193 ALA A N 1
ATOM 1455 C CA . ALA A 1 193 ? -5.607 13.286 -2.173 1.00 91.38 193 ALA A CA 1
ATOM 1456 C C . ALA A 1 193 ? -6.796 14.194 -2.485 1.00 91.38 193 ALA A C 1
ATOM 1458 O O . ALA A 1 193 ? -7.909 13.663 -2.717 1.00 91.38 193 ALA A O 1
#

Mean predicted aligned error: 13.32 Å

Sequence (193 aa):
GCNVVSECCDSYEYCVSCCLNPSRIKEEQVMNVKVAKPATAGKYSNVFDFCAGRCRHNSESVVHENAYLSDFHHCFSLPSNSSGANYTFLEARLNGINVLVGRRGQSCDSVCKSKGQSCVPNKLLVLNQCDIMQKYMSCKGTCLASIGPDQPAEVVDDAPEDLNPGACLFTQTQSMLSCYGSHQHTRRLCPCA

Organism: Prunus dulcis (NCBI:txid3755)

Foldseek 3Di:
DDDPLQQFALDLVVSLVSQPDCVNDDFVVQQPDFLDDDPPGHGDPGSSSLSNSQQDADPVQAPDDPHGPDSRRRHNDDDDPDPPPPPVVLCVLLVPWDKDKADAFDFLQRVQVVVVWGFDQSCLVSCLDPVNCVVVAVQVPAEDEDDFLQPQWAFDQPDDVVVPHGHGYHYPDSVSRDRHTHDRGIIHTTTTD

pLDDT: mean 84.54, std 13.94, range [38.25, 98.56]

Secondary structure (DSSP, 8-state):
-EETTTTEESSHHHHHHHHT-TTT--HHHHTT-BSSSSTTPPBPSSHHHHHHHHTS--TTSEEETTEES-S--EE-PPP---TT-HHHHHHHHTTT-EEEEPPTT--HHHHHHTTT--B-GGGHHHHSSHHHHHHHS-GGG-EEEE--TT-SEEEPTTS-GGG-TT-EEEES-GGG--SS---TTEEEEEEE-

Radius of gyration: 19.08 Å; Cα contacts (8 Å, |Δi|>4): 365; chains: 1; bounding box: 45×40×50 Å

Nearest PDB structures (foldseek):
  8ce3-assembly1_A  TM=8.946E-01  e=1.986E-07  Homo sapiens
  6yjq-assembly1_AAA  TM=8.992E-01  e=3.300E-07  Homo sapiens
  5zic-assembly1_A  TM=8.887E-01  e=3.097E-07  Homo sapiens
  6yjv-assembly1_AAA  TM=8.746E-01  e=2.116E-07  Homo sapiens
  6yjt-assembly1_AAA  TM=8.746E-01  e=2.116E-07  Homo sapiens